Protein AF-A0A7D9D535-F1 (afdb_monomer)

Secondary structure (DSSP, 8-state):
-----EE---HHHHHHHHHHHH--B--TT-TTSEEEE--SSSEEEEEEEB-TTS--EEEEEEEEEGGGG-S-TTHHHHHHHHHHHHHHTT-----BPPPTTS-S-EEEEEEEEPPTT-----SSS-TT-EEEEEEEEEE------STTS---HHHHHHHHHHHHHHHHHHHHHHHHHHHTT----------

Foldseek 3Di:
DDFAKAFDDDQVNLVVCCCQWQVWAADPPDPPAWDFDDDDAWTKIWGWTAGVPGDIAIKIKTKGFPCVQPDDPCSVVLVQLLQVLCVVVVQDDKHFHATPVRDSKDWDWGFIDGDPPDPPDDDDDPNGDTTTMIITMIGDDDDDPCVVPDPDPVVVVVVVVSVVSSVVSVVVSVVVCCVVPVDDPPPPPDD

InterPro domains:
  IPR050249 Pseudomonas-type Homoserine Kinase [PTHR21064] (5-171)

Radius of gyration: 18.93 Å; Cα contacts (8 Å, |Δi|>4): 265; chains: 1; bounding box: 42×39×45 Å

Sequence (191 aa):
MMRVIRPFVNNRMAVNLAKEIFNININESSSTIVRELNSPEARCFYLRGSLPYDREREFTLKVCKFADFGEERGIIDELNDVMISVNNRGIPCSIPQQTSNGKLYEMRKLSATRDRHTQKAKNEVSENSLLDCVVRLLSYIPGENMRGVPCDFNMFYQVGYFAAEIDKVLKVCIRVIVASGNICNVEIYKY

Nearest PDB structures (foldseek):
  4wh1-assembly1_A  TM=7.331E-01  e=4.102E-03  Bifidobacterium longum subsp. longum JCM 1217
  5o91-assembly1_A  TM=4.628E-01  e=5.795E-01  Homo sapiens
  7aw2-assembly1_A  TM=3.571E-01  e=9.672E-01  Homo sapiens
  6rv9-assembly1_A  TM=4.273E-01  e=3.195E+00  Cerrena 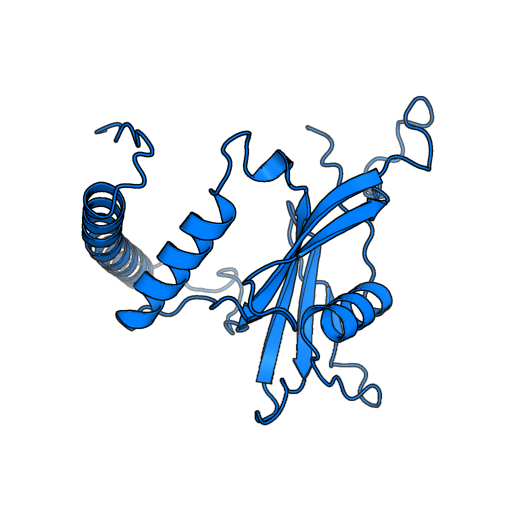unicolor
  6c5v-assembly1_A  TM=3.239E-01  e=3.382E+00  human gammaherpesvirus 4

pLDDT: mean 80.23, std 19.0, range [27.2, 97.5]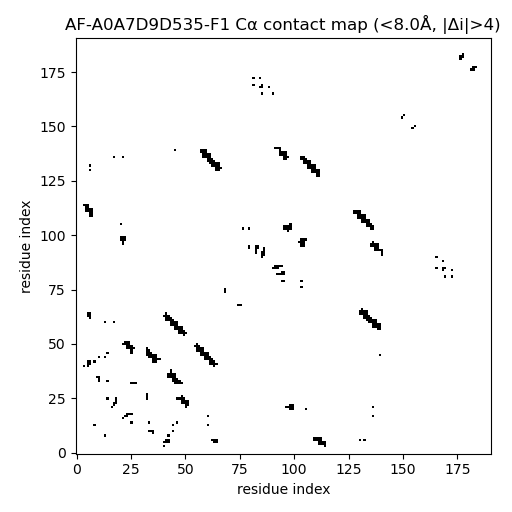

Solvent-accessible surface area (backbone atoms only — not comparable to full-atom values): 11498 Å² total; per-residue (Å²): 132,87,82,75,79,36,67,57,69,53,67,71,52,49,52,50,51,41,32,75,45,39,50,38,47,60,71,83,91,49,89,83,34,59,45,76,46,97,51,94,80,36,51,32,27,43,38,41,32,20,45,82,99,50,71,76,47,53,28,31,41,38,38,33,53,45,75,80,70,53,89,63,84,60,53,69,57,53,52,48,53,49,37,50,55,42,38,76,70,73,46,92,62,54,40,72,40,54,30,76,85,69,39,57,57,46,81,43,78,34,46,59,34,79,66,79,91,61,90,80,65,87,80,90,71,70,97,75,50,67,38,59,23,39,40,33,42,25,42,53,74,90,81,77,71,69,82,86,57,74,91,44,73,65,51,54,50,52,53,52,52,52,52,52,52,52,51,60,49,48,59,51,52,55,54,49,44,54,70,71,68,59,78,68,87,74,78,77,80,80,126

Organism: Paramuricea clavata (NCBI:txid317549)

Mean predicted aligned error: 9.7 Å

Structure (mmCIF, N/CA/C/O backbone):
data_AF-A0A7D9D535-F1
#
_entry.id   AF-A0A7D9D535-F1
#
loop_
_atom_site.group_PDB
_atom_site.id
_atom_site.type_symbol
_atom_site.label_atom_id
_atom_site.label_alt_id
_atom_site.label_comp_id
_atom_site.label_asym_id
_atom_site.label_entity_id
_atom_site.label_seq_id
_atom_site.pdbx_PDB_ins_code
_atom_site.Cartn_x
_atom_site.Cartn_y
_atom_site.Cartn_z
_atom_site.occupancy
_atom_site.B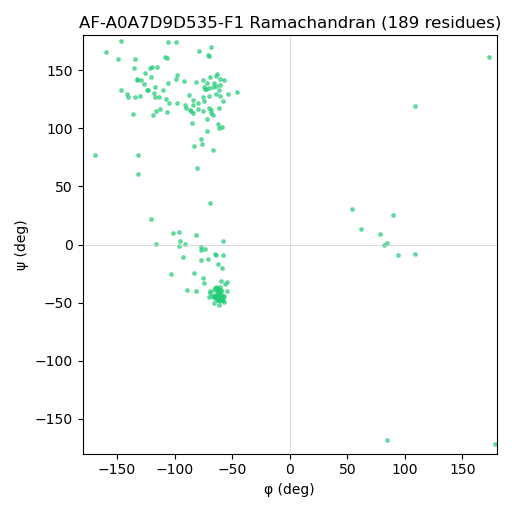_iso_or_equiv
_atom_site.auth_seq_id
_atom_site.auth_comp_id
_atom_site.auth_asym_id
_atom_site.auth_atom_id
_atom_site.pdbx_PDB_model_num
ATOM 1 N N . MET A 1 1 ? 25.636 14.415 4.470 1.00 44.44 1 MET A N 1
ATOM 2 C CA . MET A 1 1 ? 24.569 13.393 4.546 1.00 44.44 1 MET A CA 1
ATOM 3 C C . MET A 1 1 ? 23.412 13.987 5.341 1.00 44.44 1 MET A C 1
ATOM 5 O O . MET A 1 1 ? 23.604 14.286 6.515 1.00 44.44 1 MET A O 1
ATOM 9 N N . MET A 1 2 ? 22.273 14.269 4.696 1.00 45.53 2 MET A N 1
ATOM 10 C CA . MET A 1 2 ? 21.088 14.811 5.378 1.00 45.53 2 MET A CA 1
ATOM 11 C C . MET A 1 2 ? 20.556 13.796 6.392 1.00 45.53 2 MET A C 1
ATOM 13 O O . MET A 1 2 ? 20.486 12.601 6.110 1.00 45.53 2 MET A O 1
ATOM 17 N N . ARG A 1 3 ? 20.199 14.273 7.587 1.00 55.03 3 ARG A N 1
ATOM 18 C CA . ARG A 1 3 ? 19.534 13.455 8.604 1.00 55.03 3 ARG A CA 1
ATOM 19 C C . ARG A 1 3 ? 18.081 13.254 8.204 1.00 55.03 3 ARG A C 1
ATOM 21 O O . ARG A 1 3 ? 17.319 14.215 8.191 1.00 55.03 3 ARG A O 1
ATOM 28 N N . VAL A 1 4 ? 17.700 12.015 7.918 1.00 64.38 4 VAL A N 1
ATOM 29 C CA . VAL A 1 4 ? 16.303 11.661 7.659 1.00 64.38 4 VAL A CA 1
ATOM 30 C C . VAL A 1 4 ? 15.617 11.417 9.002 1.00 64.38 4 VAL A C 1
ATOM 32 O O . VAL A 1 4 ? 15.970 10.495 9.737 1.00 64.38 4 VAL A O 1
ATOM 35 N N . ILE A 1 5 ? 14.667 12.282 9.355 1.00 77.19 5 ILE A N 1
ATOM 36 C CA . ILE A 1 5 ? 13.795 12.087 10.517 1.00 77.19 5 ILE A CA 1
ATOM 37 C C . ILE A 1 5 ? 12.643 11.183 10.079 1.00 77.19 5 ILE A C 1
ATOM 39 O O . ILE A 1 5 ? 11.945 11.503 9.120 1.00 77.19 5 ILE A O 1
ATOM 43 N N . ARG A 1 6 ? 12.440 10.067 10.786 1.00 81.12 6 ARG A N 1
ATOM 44 C CA . ARG A 1 6 ? 11.433 9.053 10.435 1.00 81.12 6 ARG A CA 1
ATOM 45 C C . ARG A 1 6 ? 10.403 8.882 11.547 1.00 81.12 6 ARG A C 1
ATOM 47 O O . ARG A 1 6 ? 10.761 9.053 12.712 1.00 81.12 6 ARG A O 1
ATOM 54 N N . PRO A 1 7 ? 9.166 8.465 11.238 1.00 87.62 7 PRO A N 1
ATOM 55 C CA . PRO A 1 7 ? 8.204 8.073 12.263 1.00 87.62 7 PRO A CA 1
ATOM 56 C C . PRO A 1 7 ? 8.748 6.939 13.149 1.00 87.62 7 PRO A C 1
ATOM 58 O O . PRO A 1 7 ? 9.432 6.029 12.668 1.00 87.62 7 PRO A O 1
ATOM 61 N N . PHE A 1 8 ? 8.456 6.995 14.448 1.00 89.69 8 PHE A N 1
ATOM 62 C CA . PHE A 1 8 ? 8.684 5.907 15.397 1.00 89.69 8 PHE A CA 1
ATOM 63 C C . PHE A 1 8 ? 7.521 4.939 15.365 1.00 89.69 8 PHE A C 1
ATOM 65 O O . PHE A 1 8 ? 6.443 5.208 15.888 1.00 89.69 8 PHE A O 1
ATOM 72 N N . VAL A 1 9 ? 7.765 3.800 14.726 1.00 91.25 9 VAL A N 1
ATOM 73 C CA . VAL A 1 9 ? 6.838 2.680 14.649 1.00 91.25 9 VAL A CA 1
ATOM 74 C C . VAL A 1 9 ? 7.675 1.419 14.791 1.00 91.25 9 VAL A C 1
ATOM 76 O O . VAL A 1 9 ? 8.658 1.248 14.077 1.00 91.25 9 VAL A O 1
ATOM 79 N N . ASN A 1 10 ? 7.310 0.557 15.732 1.00 91.50 10 ASN A N 1
ATOM 80 C CA . ASN A 1 10 ? 7.845 -0.800 15.845 1.00 91.50 10 ASN A CA 1
ATOM 81 C C . ASN A 1 10 ? 6.788 -1.813 15.372 1.00 91.50 10 ASN A C 1
ATOM 83 O O . ASN A 1 10 ? 5.641 -1.440 15.129 1.00 91.50 10 ASN A O 1
ATOM 87 N N . ASN A 1 11 ? 7.139 -3.099 15.291 1.00 92.12 11 ASN A N 1
ATOM 88 C CA . ASN A 1 11 ? 6.219 -4.142 14.816 1.00 92.12 11 ASN A CA 1
ATOM 89 C C . ASN A 1 11 ? 4.881 -4.173 15.578 1.00 92.12 11 ASN A C 1
ATOM 91 O O . ASN A 1 11 ? 3.832 -4.314 14.959 1.00 92.12 11 ASN A O 1
ATOM 95 N N . ARG A 1 12 ? 4.891 -3.992 16.906 1.00 91.38 12 ARG A N 1
ATOM 96 C CA . ARG A 1 12 ? 3.661 -3.978 17.717 1.00 91.38 12 ARG A CA 1
ATOM 97 C C . ARG A 1 12 ? 2.780 -2.776 17.375 1.00 91.38 12 ARG A C 1
ATOM 99 O O . ARG A 1 12 ? 1.575 -2.922 17.209 1.00 91.38 12 ARG A O 1
ATOM 106 N N . MET A 1 13 ? 3.378 -1.593 17.242 1.00 93.69 13 MET A N 1
ATOM 107 C CA . MET A 1 13 ? 2.658 -0.390 16.819 1.00 93.69 13 MET A CA 1
ATOM 108 C C . MET A 1 13 ? 2.105 -0.542 15.400 1.00 93.69 13 MET A C 1
ATOM 110 O O . MET A 1 13 ? 0.984 -0.120 15.151 1.00 93.69 13 MET A O 1
ATOM 114 N N . ALA A 1 14 ? 2.852 -1.173 14.490 1.00 94.88 14 ALA A N 1
ATOM 115 C CA . ALA A 1 14 ? 2.388 -1.455 13.135 1.00 94.88 14 ALA A CA 1
ATOM 116 C C . ALA A 1 14 ? 1.149 -2.365 13.134 1.00 94.88 14 ALA A C 1
ATOM 118 O O . ALA A 1 14 ? 0.173 -2.049 12.459 1.00 94.88 14 ALA A O 1
ATOM 119 N N . VAL A 1 15 ? 1.147 -3.439 13.935 1.00 94.25 15 VAL A N 1
ATOM 120 C CA . VAL A 1 15 ? -0.035 -4.302 14.124 1.00 94.25 15 VAL A CA 1
ATOM 121 C C . VAL A 1 15 ? -1.227 -3.491 14.620 1.00 94.25 15 VAL A C 1
ATOM 123 O O . VAL A 1 15 ? -2.304 -3.583 14.038 1.00 94.25 15 VAL A O 1
ATOM 126 N N . ASN A 1 16 ? -1.035 -2.678 15.662 1.00 94.94 16 ASN A N 1
ATOM 127 C CA . ASN A 1 16 ? -2.113 -1.875 16.237 1.00 94.94 16 ASN A CA 1
ATOM 128 C C . ASN A 1 16 ? -2.671 -0.868 15.228 1.00 94.94 16 ASN A C 1
ATOM 130 O O . ASN A 1 16 ? -3.879 -0.813 15.041 1.00 94.94 16 ASN A O 1
ATOM 134 N N . LEU A 1 17 ? -1.804 -0.133 14.523 1.00 96.50 17 LEU A N 1
ATOM 135 C CA . LEU A 1 17 ? -2.218 0.795 13.468 1.00 96.50 17 LEU A CA 1
ATOM 136 C C . LEU A 1 17 ? -3.013 0.072 12.382 1.00 96.50 17 LEU A C 1
ATOM 138 O O . LEU A 1 17 ? -4.057 0.558 11.961 1.00 96.50 17 LEU A O 1
ATOM 142 N N . ALA A 1 18 ? -2.547 -1.095 11.939 1.00 95.94 18 ALA A N 1
ATOM 143 C CA . ALA A 1 18 ? -3.232 -1.847 10.903 1.00 95.94 18 ALA A CA 1
ATOM 144 C C . ALA A 1 18 ? -4.622 -2.319 11.375 1.00 95.94 18 ALA A C 1
ATOM 146 O O . ALA A 1 18 ? -5.601 -2.166 10.643 1.00 95.94 18 ALA A O 1
ATOM 147 N N . LYS A 1 19 ? -4.718 -2.842 12.606 1.00 95.12 19 LYS A N 1
ATOM 148 C CA . LYS A 1 19 ? -5.977 -3.275 13.233 1.00 95.12 19 LYS A CA 1
ATOM 149 C C . LYS A 1 19 ? -6.958 -2.114 13.396 1.00 95.12 19 LYS A C 1
ATOM 151 O O . LYS A 1 19 ? -8.091 -2.221 12.949 1.00 95.12 19 LYS A O 1
ATOM 156 N N . GLU A 1 20 ? -6.516 -1.011 13.995 1.00 96.38 20 GLU A N 1
ATOM 157 C CA . GLU A 1 20 ? -7.357 0.158 14.286 1.00 96.38 20 GLU A CA 1
ATOM 158 C C . GLU A 1 20 ? -7.869 0.845 13.016 1.00 96.38 20 GLU A C 1
ATOM 160 O O . GLU A 1 20 ? -9.029 1.245 12.947 1.00 96.38 20 GLU A O 1
ATOM 165 N N . ILE A 1 21 ? -6.999 1.010 12.019 1.00 97.50 21 ILE A N 1
ATOM 166 C CA . ILE A 1 21 ? -7.288 1.846 10.850 1.00 97.50 21 ILE A CA 1
ATOM 167 C C . ILE A 1 21 ? -7.977 1.037 9.749 1.00 97.50 21 ILE A C 1
ATOM 169 O O . ILE A 1 21 ? -8.884 1.543 9.091 1.00 97.50 21 ILE A O 1
ATOM 173 N N . PHE A 1 22 ? -7.568 -0.216 9.537 1.00 96.56 22 PHE A N 1
ATOM 174 C CA . PHE A 1 22 ? -7.999 -1.029 8.392 1.00 96.56 22 PHE A CA 1
ATOM 175 C C . PHE A 1 22 ? -8.806 -2.270 8.793 1.00 96.56 22 PHE A C 1
ATOM 177 O O . PHE A 1 22 ? -9.208 -3.034 7.920 1.00 96.56 22 PHE A O 1
ATOM 184 N N . ASN A 1 23 ? -9.048 -2.499 10.091 1.00 95.44 23 ASN A N 1
ATOM 185 C CA . ASN A 1 23 ? -9.731 -3.693 10.602 1.00 95.44 23 ASN A CA 1
ATOM 186 C C . ASN A 1 23 ? -9.096 -5.014 10.131 1.00 95.44 23 ASN A C 1
ATOM 188 O O . ASN A 1 23 ? -9.789 -6.021 9.972 1.00 95.44 23 ASN A O 1
ATOM 192 N N . ILE A 1 24 ? -7.779 -5.032 9.894 1.00 93.25 24 ILE A N 1
ATOM 193 C CA . ILE A 1 24 ? -7.093 -6.271 9.531 1.00 93.25 24 ILE A CA 1
ATOM 194 C C . ILE A 1 24 ? -7.046 -7.205 10.742 1.00 93.25 24 ILE A C 1
ATOM 196 O O . ILE A 1 24 ? -6.586 -6.841 11.824 1.00 93.25 24 ILE A O 1
ATOM 200 N N . ASN A 1 25 ? -7.496 -8.438 10.558 1.00 92.12 25 ASN A N 1
ATOM 201 C CA . ASN A 1 25 ? -7.318 -9.487 11.540 1.00 92.12 25 ASN A CA 1
ATOM 202 C C . ASN A 1 25 ? -5.949 -10.142 11.329 1.00 92.12 25 ASN A C 1
ATOM 204 O O . ASN A 1 25 ? -5.688 -10.754 10.294 1.00 92.12 25 ASN A O 1
ATOM 208 N N . ILE A 1 26 ? -5.072 -9.979 12.314 1.00 89.00 26 ILE A N 1
ATOM 209 C CA . ILE A 1 26 ? -3.716 -10.526 12.328 1.00 89.00 26 ILE A CA 1
ATOM 210 C C . ILE A 1 26 ? -3.679 -11.576 13.432 1.00 89.00 26 ILE A C 1
ATOM 212 O O . ILE A 1 26 ? -3.865 -11.239 14.605 1.00 89.00 26 ILE A O 1
ATOM 216 N N . ASN A 1 27 ? -3.444 -12.833 13.056 1.00 77.75 27 ASN A N 1
ATOM 217 C CA . ASN A 1 27 ? -3.331 -13.938 14.001 1.00 77.75 27 ASN A CA 1
ATOM 218 C C . ASN A 1 27 ? -2.005 -13.821 14.768 1.00 77.75 27 ASN A C 1
ATOM 220 O O . ASN A 1 27 ? -0.942 -14.045 14.213 1.00 77.75 27 ASN A O 1
ATOM 224 N N . GLU A 1 28 ? -2.030 -13.458 16.046 1.00 69.00 28 GLU A N 1
ATOM 225 C CA . GLU A 1 28 ? -0.799 -13.178 16.805 1.00 69.00 28 GLU A CA 1
ATOM 226 C C . GLU A 1 28 ? 0.005 -14.438 17.182 1.00 69.00 28 GLU A C 1
ATOM 228 O O . GLU A 1 28 ? 1.100 -14.331 17.729 1.00 69.00 28 GLU A O 1
ATOM 233 N N . SER A 1 29 ? -0.499 -15.638 16.875 1.00 67.69 29 SER A N 1
ATOM 234 C CA . SER A 1 29 ? 0.121 -16.909 17.2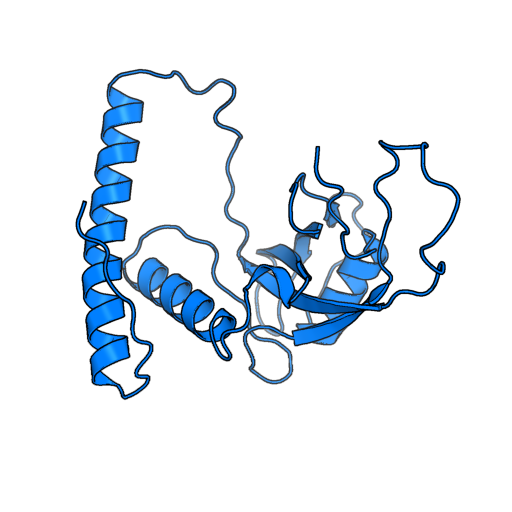68 1.00 67.69 29 SER A CA 1
ATOM 235 C C . SER A 1 29 ? 1.337 -17.334 16.429 1.00 67.69 29 SER A C 1
ATOM 237 O O . SER A 1 29 ? 1.959 -18.339 16.764 1.00 67.69 29 SER A O 1
ATOM 239 N N . SER A 1 30 ? 1.710 -16.608 15.366 1.00 57.78 30 SER A N 1
ATOM 240 C CA . SER A 1 30 ? 2.907 -16.917 14.565 1.00 57.78 30 SER A CA 1
ATOM 241 C C . SER A 1 30 ? 3.887 -15.743 14.490 1.00 57.78 30 SER A C 1
ATOM 243 O O . SER A 1 30 ? 3.529 -14.601 14.203 1.00 57.78 30 SER A O 1
ATOM 245 N N . SER A 1 31 ? 5.164 -16.050 14.716 1.00 54.88 31 SER A N 1
ATOM 246 C CA . SER A 1 31 ? 6.280 -15.099 14.760 1.00 54.88 31 SER A CA 1
ATOM 247 C C . SER A 1 31 ? 6.668 -14.510 13.397 1.00 54.88 31 SER A C 1
ATOM 249 O O . SER A 1 31 ? 7.415 -13.535 13.349 1.00 54.88 31 SER A O 1
ATOM 251 N N . THR A 1 32 ? 6.167 -15.061 12.287 1.00 62.06 32 THR A N 1
ATOM 252 C CA . THR A 1 32 ? 6.495 -14.639 10.908 1.00 62.06 32 THR A CA 1
ATOM 253 C C . THR A 1 32 ? 5.508 -13.647 10.300 1.00 62.06 32 THR A C 1
ATOM 255 O O . THR A 1 32 ? 5.652 -13.263 9.142 1.00 62.06 32 THR A O 1
ATOM 258 N N . ILE A 1 33 ? 4.511 -13.207 11.064 1.00 80.25 33 ILE A N 1
ATOM 259 C CA . ILE A 1 33 ? 3.384 -12.450 10.516 1.00 80.25 33 ILE A CA 1
ATOM 260 C C . ILE A 1 33 ? 3.683 -10.957 10.357 1.00 80.25 33 ILE A C 1
ATOM 262 O O . ILE A 1 33 ? 3.081 -10.312 9.499 1.00 80.25 33 ILE A O 1
ATOM 266 N N . VAL A 1 34 ? 4.631 -10.409 11.128 1.00 87.75 34 VAL A N 1
ATOM 267 C CA . VAL A 1 34 ? 5.019 -8.995 11.040 1.00 87.75 34 VAL A CA 1
ATOM 268 C C . VAL A 1 34 ? 6.526 -8.819 11.029 1.00 87.75 34 VAL A C 1
ATOM 270 O O . VAL A 1 34 ? 7.227 -9.270 11.934 1.00 87.75 34 VAL A O 1
ATOM 273 N N . ARG A 1 35 ? 7.026 -8.091 10.028 1.00 91.50 35 ARG A N 1
ATOM 274 C CA . ARG A 1 35 ? 8.449 -7.759 9.901 1.00 91.50 35 ARG A CA 1
ATOM 275 C C . ARG A 1 35 ? 8.632 -6.385 9.270 1.00 91.50 35 ARG A C 1
ATOM 277 O O . ARG A 1 35 ? 8.050 -6.111 8.223 1.00 91.50 35 ARG A O 1
ATOM 284 N N . GLU A 1 36 ? 9.486 -5.551 9.861 1.00 92.00 36 GLU A N 1
ATOM 285 C CA . GLU A 1 36 ? 9.920 -4.301 9.227 1.00 92.00 36 GLU A CA 1
ATOM 286 C C . GLU A 1 36 ? 10.716 -4.602 7.945 1.00 92.00 36 GLU A C 1
ATOM 288 O O . GLU A 1 36 ? 11.640 -5.418 7.929 1.00 92.00 36 GLU A O 1
ATOM 293 N N . LEU A 1 37 ? 10.335 -3.942 6.858 1.00 90.25 37 LEU A N 1
ATOM 294 C CA . LEU A 1 37 ? 11.017 -3.977 5.575 1.00 90.25 37 LEU A CA 1
ATOM 295 C C . LEU A 1 37 ? 12.022 -2.829 5.510 1.00 90.25 37 LEU A C 1
ATOM 297 O O . LEU A 1 37 ? 11.738 -1.707 5.936 1.00 90.25 37 LEU A O 1
ATOM 301 N N . ASN A 1 38 ? 13.192 -3.098 4.932 1.00 84.25 38 ASN A N 1
ATOM 302 C CA . ASN A 1 38 ? 14.215 -2.076 4.779 1.00 84.25 38 ASN A CA 1
ATOM 303 C C . ASN A 1 38 ? 13.756 -1.022 3.762 1.00 84.25 38 ASN A C 1
ATOM 305 O O . ASN A 1 38 ? 13.618 -1.305 2.575 1.00 84.25 38 ASN A O 1
ATOM 309 N N . SER A 1 39 ? 13.517 0.190 4.245 1.00 82.06 39 SER A N 1
ATOM 310 C CA . SER A 1 39 ? 13.126 1.345 3.445 1.00 82.06 39 SER A CA 1
ATOM 311 C C . SER A 1 39 ? 13.833 2.574 4.019 1.00 82.06 39 SER A C 1
ATOM 313 O O . SER A 1 39 ? 13.795 2.758 5.240 1.00 82.06 39 SER A O 1
ATOM 315 N N . PRO A 1 40 ? 14.514 3.391 3.197 1.00 73.56 40 PRO A N 1
ATOM 316 C CA . PRO A 1 40 ? 15.256 4.553 3.683 1.00 73.56 40 PRO A CA 1
ATOM 317 C C . PRO A 1 40 ? 14.340 5.716 4.091 1.00 73.56 40 PRO A C 1
ATOM 319 O O . PRO A 1 40 ? 14.639 6.424 5.049 1.00 73.56 40 PRO A O 1
ATOM 322 N N . GLU A 1 41 ? 13.210 5.887 3.406 1.00 74.81 41 GLU A N 1
ATOM 323 C CA . GLU A 1 41 ? 12.373 7.095 3.498 1.00 74.81 41 GLU A CA 1
ATOM 324 C C . GLU A 1 41 ? 11.112 6.895 4.351 1.00 74.81 41 GLU A C 1
ATOM 326 O O . GLU A 1 41 ? 10.593 7.836 4.938 1.00 74.81 41 GLU A O 1
ATOM 331 N N . ALA A 1 42 ? 10.625 5.659 4.481 1.00 84.75 42 ALA A N 1
ATOM 332 C CA . ALA A 1 42 ? 9.362 5.356 5.159 1.00 84.75 42 ALA A CA 1
ATOM 333 C C . ALA A 1 42 ? 9.503 4.151 6.083 1.00 84.75 42 ALA A C 1
ATOM 335 O O . ALA A 1 42 ? 10.315 3.268 5.819 1.00 84.75 42 ALA A O 1
ATOM 336 N N . ARG A 1 43 ? 8.721 4.063 7.163 1.00 91.31 43 ARG A N 1
ATOM 337 C CA . ARG A 1 43 ? 8.622 2.811 7.934 1.00 91.31 43 ARG A CA 1
ATOM 338 C C . ARG A 1 43 ? 7.669 1.878 7.195 1.00 91.31 43 ARG A C 1
ATOM 340 O O . ARG A 1 43 ? 6.499 2.208 7.027 1.00 91.31 43 ARG A O 1
ATOM 347 N N . CYS A 1 44 ? 8.181 0.746 6.727 1.00 93.88 44 CYS A N 1
ATOM 348 C CA . CYS A 1 44 ? 7.410 -0.237 5.976 1.00 93.88 44 CYS A CA 1
ATOM 349 C C . CYS A 1 44 ? 7.373 -1.544 6.762 1.00 93.88 44 CYS A C 1
ATOM 351 O O . CYS A 1 44 ? 8.411 -1.988 7.241 1.00 93.88 44 CYS A O 1
ATOM 353 N N . PHE A 1 45 ? 6.214 -2.182 6.862 1.00 94.88 45 PHE A N 1
ATOM 354 C CA . PHE A 1 45 ? 6.052 -3.459 7.550 1.00 94.88 45 PHE A CA 1
ATOM 355 C C . PHE A 1 45 ? 5.309 -4.427 6.647 1.00 94.88 45 PHE A C 1
ATOM 357 O O . PHE A 1 45 ? 4.229 -4.108 6.158 1.00 94.88 45 PHE A O 1
ATOM 364 N N . TYR A 1 46 ? 5.880 -5.609 6.452 1.00 95.00 46 TYR A N 1
ATOM 365 C CA . TYR A 1 46 ? 5.134 -6.749 5.946 1.00 95.00 46 TYR A CA 1
ATOM 366 C C . TYR A 1 46 ? 4.161 -7.210 7.028 1.00 95.00 46 TYR A C 1
ATOM 368 O O . TYR A 1 46 ? 4.560 -7.318 8.191 1.00 95.00 46 TYR A O 1
ATOM 376 N N . LEU A 1 47 ? 2.920 -7.476 6.630 1.00 94.50 47 LEU A N 1
ATOM 377 C CA . LEU A 1 47 ? 1.855 -8.012 7.466 1.00 94.50 47 LEU A CA 1
ATOM 378 C C . LEU A 1 47 ? 1.178 -9.172 6.737 1.00 94.50 47 LEU A C 1
ATOM 380 O O . LEU A 1 47 ? 0.909 -9.074 5.541 1.00 94.50 47 LEU A O 1
ATOM 384 N N . ARG A 1 48 ? 0.812 -10.224 7.463 1.00 93.94 48 ARG A N 1
ATOM 385 C CA . ARG A 1 48 ? -0.086 -11.274 6.970 1.00 93.94 48 ARG A CA 1
ATOM 386 C C . ARG A 1 48 ? -1.359 -11.315 7.813 1.00 93.94 48 ARG A C 1
ATOM 388 O O . ARG A 1 48 ? -1.303 -11.290 9.039 1.00 93.94 48 ARG A O 1
ATOM 395 N N . GLY A 1 49 ? -2.515 -11.323 7.166 1.00 92.94 49 GLY A N 1
ATOM 396 C CA . GLY A 1 49 ? -3.796 -11.281 7.867 1.00 92.94 49 GLY A CA 1
ATOM 397 C C . GLY A 1 49 ? -4.975 -11.251 6.911 1.00 92.94 49 GLY A C 1
ATOM 398 O O . GLY A 1 49 ? -4.805 -11.410 5.707 1.00 92.94 49 GLY A O 1
ATOM 399 N N . SER A 1 50 ? -6.177 -11.042 7.431 1.00 93.25 50 SER A N 1
ATOM 400 C CA . SER A 1 50 ? -7.400 -10.962 6.627 1.00 93.25 50 SER A CA 1
ATOM 401 C C . SER A 1 50 ? -8.124 -9.646 6.875 1.00 93.25 50 SER A C 1
ATOM 403 O O . SER A 1 50 ? -8.340 -9.264 8.025 1.00 93.25 50 SER A O 1
ATOM 405 N N . LEU A 1 51 ? -8.541 -8.971 5.808 1.00 92.31 51 LEU A N 1
ATOM 406 C CA . LEU A 1 51 ? -9.529 -7.896 5.907 1.00 92.31 51 LEU A CA 1
ATOM 407 C C . LEU A 1 51 ? -10.920 -8.488 6.223 1.00 92.31 51 LEU A C 1
ATOM 409 O O . LEU A 1 51 ? -11.118 -9.697 6.056 1.00 92.31 51 LEU A O 1
ATOM 413 N N . PRO A 1 52 ? -11.892 -7.682 6.693 1.00 88.56 52 PRO A N 1
ATOM 414 C CA . PRO A 1 52 ? -13.238 -8.171 6.978 1.00 88.56 52 PRO A CA 1
ATOM 415 C C . PRO A 1 52 ? -13.853 -8.888 5.770 1.00 88.56 52 PRO A C 1
ATOM 417 O O . PRO A 1 52 ? -13.866 -8.345 4.669 1.00 88.56 52 PRO A O 1
ATOM 420 N N . TYR A 1 53 ? -14.376 -10.097 5.993 1.00 86.00 53 TYR A N 1
ATOM 421 C CA . TYR A 1 53 ? -14.996 -10.949 4.964 1.00 86.00 53 TYR A CA 1
ATOM 422 C C . TYR A 1 53 ? -14.069 -11.384 3.814 1.00 86.00 53 TYR A C 1
ATOM 424 O O . TYR A 1 53 ? -14.548 -11.911 2.811 1.00 86.00 53 TYR A O 1
ATOM 432 N N . ASP A 1 54 ? -12.754 -11.206 3.953 1.00 87.94 54 ASP A N 1
ATOM 433 C CA . ASP A 1 54 ? -11.761 -11.654 2.978 1.00 87.94 54 ASP A CA 1
ATOM 434 C C . ASP A 1 54 ? -10.952 -12.849 3.513 1.00 87.94 54 ASP A C 1
ATOM 436 O O . ASP A 1 54 ? -10.889 -13.121 4.714 1.00 87.94 54 ASP A O 1
ATOM 440 N N . ARG A 1 55 ? -10.309 -13.576 2.600 1.00 90.00 55 ARG A N 1
ATOM 441 C CA . ARG A 1 55 ? -9.304 -14.591 2.923 1.00 90.00 55 ARG A CA 1
ATOM 442 C C . ARG A 1 55 ? -8.027 -13.948 3.459 1.00 90.00 55 ARG A C 1
ATOM 444 O O . ARG A 1 55 ? -7.759 -12.768 3.240 1.00 90.00 55 ARG A O 1
ATOM 451 N N . GLU A 1 56 ? -7.207 -14.761 4.115 1.00 91.69 56 GLU A N 1
ATOM 452 C CA . GLU A 1 56 ? -5.869 -14.348 4.527 1.00 91.69 56 GLU A CA 1
ATOM 453 C C . GLU A 1 56 ? -5.004 -13.996 3.301 1.00 91.69 56 GLU A C 1
ATOM 455 O O . GLU A 1 56 ? -4.987 -14.725 2.304 1.00 91.69 56 GLU A O 1
ATOM 460 N N . ARG A 1 57 ? -4.309 -12.858 3.368 1.00 92.25 57 ARG A N 1
ATOM 461 C CA . ARG A 1 57 ? -3.425 -12.312 2.334 1.00 92.25 57 ARG A CA 1
ATOM 462 C C . ARG A 1 57 ? -2.255 -11.562 2.972 1.00 92.25 57 ARG A C 1
ATOM 464 O O . ARG A 1 57 ? -2.173 -11.390 4.190 1.00 92.25 57 ARG A O 1
ATOM 471 N N . GLU A 1 58 ? -1.345 -11.118 2.120 1.00 93.94 58 GLU A N 1
ATOM 472 C CA . GLU A 1 58 ? -0.145 -10.385 2.500 1.00 93.94 58 GLU A CA 1
ATOM 473 C C . GLU A 1 58 ? -0.285 -8.900 2.155 1.00 93.94 58 GLU A C 1
ATOM 475 O O . GLU A 1 58 ? -0.769 -8.522 1.083 1.00 93.94 58 GLU A O 1
ATOM 480 N N . PHE A 1 59 ? 0.180 -8.051 3.064 1.00 95.75 59 PHE A N 1
ATOM 481 C CA . PHE A 1 59 ? 0.078 -6.604 2.972 1.00 95.75 59 PHE A CA 1
ATOM 482 C C . PHE A 1 59 ? 1.398 -5.925 3.323 1.00 95.75 59 PHE A C 1
ATOM 484 O O . PHE A 1 59 ? 2.258 -6.474 4.011 1.00 95.75 59 PHE A O 1
ATOM 491 N N . THR A 1 60 ? 1.530 -4.681 2.875 1.00 96.06 60 THR A N 1
ATOM 492 C CA . THR A 1 60 ? 2.558 -3.749 3.330 1.00 96.06 60 THR A CA 1
ATOM 493 C C . THR A 1 60 ? 1.896 -2.570 4.022 1.00 96.06 60 THR A C 1
ATOM 495 O O . THR A 1 60 ? 1.198 -1.786 3.379 1.00 96.06 60 THR A O 1
ATOM 498 N N . LEU A 1 61 ? 2.137 -2.407 5.321 1.00 97.31 61 LEU A N 1
ATOM 499 C CA . LEU A 1 61 ? 1.816 -1.171 6.024 1.00 97.31 61 LEU A CA 1
ATOM 500 C C . LEU A 1 61 ? 2.960 -0.181 5.820 1.00 97.31 61 LEU A C 1
ATOM 502 O O . LEU A 1 61 ? 4.095 -0.450 6.212 1.00 97.31 61 LEU A O 1
ATOM 506 N N . LYS A 1 62 ? 2.664 0.968 5.222 1.00 95.62 62 LYS A N 1
ATOM 507 C CA . LYS A 1 62 ? 3.624 2.045 4.987 1.00 95.62 62 LYS A CA 1
ATOM 508 C C . LYS A 1 62 ? 3.237 3.265 5.815 1.00 95.62 62 LYS A C 1
ATOM 510 O O . LYS A 1 62 ? 2.110 3.748 5.728 1.00 95.62 62 LYS A O 1
ATOM 515 N N . VAL A 1 63 ? 4.188 3.763 6.599 1.00 95.31 63 VAL A N 1
ATOM 516 C CA . VAL A 1 63 ? 4.062 4.981 7.402 1.00 95.31 63 VAL A CA 1
ATOM 517 C C . VAL A 1 63 ? 5.109 5.986 6.932 1.00 95.31 63 VAL A C 1
ATOM 519 O O . VAL A 1 63 ? 6.315 5.781 7.110 1.00 95.31 63 VAL A O 1
ATOM 522 N N . CYS A 1 64 ? 4.633 7.066 6.321 1.00 91.25 64 CYS A N 1
ATOM 523 C CA . CYS A 1 64 ? 5.449 8.148 5.769 1.00 91.25 64 CYS A CA 1
ATOM 524 C C . CYS A 1 64 ? 5.180 9.448 6.521 1.00 91.25 64 CYS A C 1
ATOM 526 O O . CYS A 1 64 ? 4.067 9.652 6.997 1.00 91.25 64 CYS A O 1
ATOM 528 N N . LYS A 1 65 ? 6.146 10.364 6.567 1.00 90.81 65 LYS A N 1
ATOM 529 C CA . LYS A 1 65 ? 5.881 11.739 7.003 1.00 90.81 65 LYS A CA 1
ATOM 530 C C . LYS A 1 65 ? 5.142 12.468 5.875 1.00 90.81 65 LYS A C 1
ATOM 532 O O . LYS A 1 65 ? 5.518 12.359 4.714 1.00 90.81 65 LYS A O 1
ATOM 537 N N . PHE A 1 66 ? 4.097 13.218 6.211 1.00 88.62 66 PHE A N 1
ATOM 538 C CA . PHE A 1 66 ? 3.282 13.933 5.227 1.00 88.62 66 PHE A CA 1
ATOM 539 C C . PHE A 1 66 ? 4.104 14.935 4.407 1.00 88.62 66 PHE A C 1
ATOM 541 O O . PHE A 1 66 ? 3.964 14.994 3.194 1.00 88.62 66 PHE A O 1
ATOM 548 N N . ALA A 1 67 ? 5.041 15.638 5.045 1.00 85.56 67 ALA A N 1
ATOM 549 C CA . ALA A 1 67 ? 5.905 16.596 4.358 1.00 85.56 67 ALA A CA 1
ATOM 550 C C . ALA A 1 67 ? 6.852 15.968 3.308 1.00 85.56 67 ALA A C 1
ATOM 552 O O . ALA A 1 67 ? 7.479 16.712 2.565 1.00 85.56 67 ALA A O 1
ATOM 553 N N . ASP A 1 68 ? 6.969 14.633 3.220 1.00 84.81 68 ASP A N 1
ATOM 554 C CA . ASP A 1 68 ? 7.699 13.984 2.114 1.00 84.81 68 ASP A CA 1
ATOM 555 C C . ASP A 1 68 ? 6.889 13.953 0.806 1.00 84.81 68 ASP A C 1
ATOM 557 O O . ASP A 1 68 ? 7.451 13.695 -0.252 1.00 84.81 68 ASP A O 1
ATOM 561 N N . PHE A 1 69 ? 5.583 14.232 0.859 1.00 81.75 69 PHE A N 1
ATOM 562 C CA . PHE A 1 69 ? 4.721 14.332 -0.321 1.00 81.75 69 PHE A CA 1
ATOM 563 C C . PHE A 1 69 ? 4.641 15.763 -0.884 1.00 81.75 69 PHE A C 1
ATOM 565 O O . PHE A 1 69 ? 3.962 15.987 -1.876 1.00 81.75 69 PHE A O 1
ATOM 572 N N . GLY A 1 70 ? 5.337 16.732 -0.283 1.00 79.19 70 GLY A N 1
ATOM 573 C CA . GLY A 1 70 ? 5.274 18.137 -0.689 1.00 79.19 70 GLY A CA 1
ATOM 574 C C . GLY A 1 70 ? 4.100 18.904 -0.071 1.00 79.19 70 GLY A C 1
ATOM 575 O O . GLY A 1 70 ? 3.475 18.457 0.891 1.00 79.19 70 GLY A O 1
ATOM 576 N N . GLU A 1 71 ? 3.849 20.104 -0.594 1.00 72.12 71 GLU A N 1
ATOM 577 C CA . GLU A 1 71 ? 2.856 21.050 -0.055 1.00 72.12 71 GLU A CA 1
ATOM 578 C C . GLU A 1 71 ? 1.473 20.920 -0.714 1.00 72.12 71 GLU A C 1
ATOM 580 O O . GLU A 1 71 ? 0.490 21.489 -0.232 1.00 72.12 71 GLU A O 1
ATOM 585 N N . GLU A 1 72 ? 1.384 20.162 -1.809 1.00 74.44 72 GLU A N 1
ATOM 586 C CA . GLU A 1 72 ? 0.170 20.048 -2.606 1.00 74.44 72 GLU A CA 1
ATOM 587 C C . GLU A 1 72 ? -0.881 19.176 -1.912 1.00 74.44 72 GLU A C 1
ATOM 589 O O . GLU A 1 72 ? -0.663 18.016 -1.545 1.00 74.44 72 GLU A O 1
ATOM 594 N N . ARG A 1 73 ? -2.066 19.757 -1.714 1.00 67.50 73 ARG A N 1
ATOM 595 C CA . ARG A 1 73 ? -3.210 19.036 -1.156 1.00 67.50 73 ARG A CA 1
ATOM 596 C C . ARG A 1 73 ? -3.745 18.071 -2.207 1.00 67.50 73 ARG A C 1
ATOM 598 O O . ARG A 1 73 ? -3.966 18.471 -3.337 1.00 67.50 73 ARG A O 1
ATOM 605 N N . GLY A 1 74 ? -4.017 16.832 -1.806 1.00 83.81 74 GLY A N 1
ATOM 606 C CA . GLY A 1 74 ? -4.606 15.819 -2.690 1.00 83.81 74 GLY A CA 1
ATOM 607 C C . GLY A 1 74 ? -3.592 14.918 -3.393 1.00 83.81 74 GLY A C 1
ATOM 608 O O . GLY A 1 74 ? -3.987 13.875 -3.898 1.00 83.81 74 GLY A O 1
ATOM 609 N N . ILE A 1 75 ? -2.286 15.205 -3.319 1.00 86.50 75 ILE A N 1
ATOM 610 C CA . ILE A 1 75 ? -1.255 14.372 -3.965 1.00 86.50 75 ILE A CA 1
ATOM 611 C C . ILE A 1 75 ? -1.321 12.889 -3.550 1.00 86.50 75 ILE A C 1
ATOM 613 O O . ILE A 1 75 ? -1.028 11.992 -4.334 1.00 86.50 75 ILE A O 1
ATOM 617 N N . ILE A 1 76 ? -1.735 12.589 -2.314 1.00 89.12 76 ILE A N 1
ATOM 618 C CA . ILE A 1 76 ? -1.885 11.201 -1.851 1.00 89.12 76 ILE A CA 1
ATOM 619 C C . ILE A 1 76 ? -3.055 10.512 -2.561 1.00 89.12 76 ILE A C 1
ATOM 621 O O . ILE A 1 76 ? -2.934 9.335 -2.903 1.00 89.12 76 ILE A O 1
ATOM 625 N N . ASP A 1 77 ? -4.161 11.227 -2.773 1.00 90.06 77 ASP A N 1
ATOM 626 C CA . ASP A 1 77 ? -5.325 10.723 -3.503 1.00 90.06 77 ASP A CA 1
ATOM 627 C C . ASP A 1 77 ? -4.958 10.470 -4.967 1.00 90.06 77 ASP A C 1
ATOM 629 O O . ASP A 1 77 ? -5.177 9.371 -5.466 1.00 90.06 77 ASP A O 1
ATOM 633 N N . GLU A 1 78 ? -4.248 11.399 -5.605 1.00 88.19 78 GLU A N 1
ATOM 634 C CA . GLU A 1 78 ? -3.757 11.222 -6.977 1.00 88.19 78 GLU A CA 1
ATOM 635 C C . GLU A 1 78 ? -2.799 10.032 -7.109 1.00 88.19 78 GLU A C 1
ATOM 637 O O . GLU A 1 78 ? -2.910 9.225 -8.034 1.00 88.19 78 GLU A O 1
ATOM 642 N N . LEU A 1 79 ? -1.882 9.858 -6.150 1.00 89.00 79 LEU A N 1
ATOM 643 C CA . LEU A 1 79 ? -1.009 8.683 -6.104 1.00 89.00 79 LEU A CA 1
ATOM 644 C C . LEU A 1 79 ? -1.814 7.384 -5.963 1.00 89.00 79 LEU A C 1
ATOM 646 O O . LEU A 1 79 ? -1.431 6.367 -6.543 1.00 89.00 79 LEU A O 1
ATOM 650 N N . ASN A 1 80 ? -2.911 7.388 -5.200 1.00 91.88 80 ASN A N 1
ATOM 651 C CA . ASN A 1 80 ? -3.798 6.230 -5.103 1.00 91.88 80 ASN A CA 1
ATOM 652 C C . ASN A 1 80 ? -4.518 5.961 -6.433 1.00 91.88 80 ASN A C 1
ATOM 654 O O . ASN A 1 80 ? -4.544 4.811 -6.876 1.00 91.88 80 ASN A O 1
ATOM 658 N N . ASP A 1 81 ? -5.041 6.996 -7.088 1.00 90.19 81 ASP A N 1
ATOM 659 C CA . ASP A 1 81 ? -5.759 6.888 -8.362 1.00 90.19 81 ASP A CA 1
ATOM 660 C C . ASP A 1 81 ? -4.861 6.355 -9.478 1.00 90.19 81 ASP A C 1
ATOM 662 O O . ASP A 1 81 ? -5.269 5.490 -10.262 1.00 90.19 81 ASP A O 1
ATOM 666 N N . VAL A 1 82 ? -3.603 6.802 -9.515 1.00 89.88 82 VAL A N 1
ATOM 667 C CA . VAL A 1 82 ? -2.591 6.274 -10.433 1.00 89.88 82 VAL A CA 1
ATOM 668 C C . VAL A 1 82 ? -2.336 4.791 -10.162 1.00 89.88 82 VAL A C 1
ATOM 670 O O . VAL A 1 82 ? -2.368 3.995 -11.100 1.00 89.88 82 VAL A O 1
ATOM 673 N N . MET A 1 83 ? -2.133 4.389 -8.902 1.00 91.88 83 MET A N 1
ATOM 674 C CA . MET A 1 83 ? -1.912 2.978 -8.544 1.00 91.88 83 MET A CA 1
ATOM 675 C C . MET A 1 83 ? -3.097 2.094 -8.959 1.00 91.88 83 MET A C 1
ATOM 677 O O . MET A 1 83 ? -2.901 1.034 -9.551 1.00 91.88 83 MET A O 1
ATOM 681 N N . ILE A 1 84 ? -4.330 2.542 -8.710 1.00 91.31 84 ILE A N 1
ATOM 682 C CA . ILE A 1 84 ? -5.546 1.819 -9.108 1.00 91.31 84 ILE A CA 1
ATOM 683 C C . ILE A 1 84 ? -5.645 1.727 -10.637 1.00 91.31 84 ILE A C 1
ATOM 685 O O . ILE A 1 84 ? -5.915 0.654 -11.176 1.00 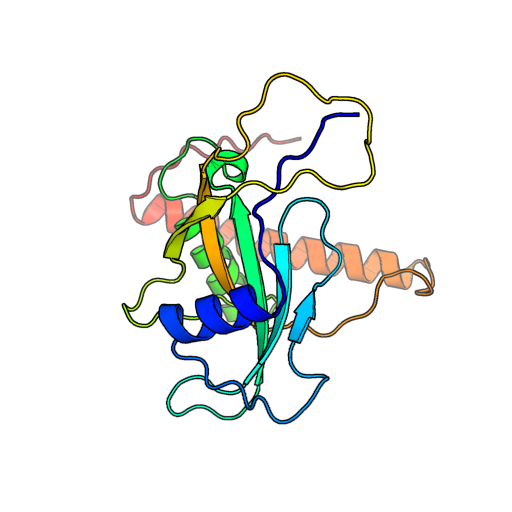91.31 84 ILE A O 1
ATOM 689 N N . SER A 1 85 ? -5.384 2.823 -11.350 1.00 89.19 85 SER A N 1
ATOM 690 C CA . SER A 1 85 ? -5.472 2.873 -12.814 1.00 89.19 85 SER A CA 1
ATOM 691 C C . SER A 1 85 ? -4.435 1.984 -13.503 1.00 89.19 85 SER A C 1
ATOM 693 O O . SER A 1 85 ? -4.753 1.318 -14.490 1.00 89.19 85 SER A O 1
ATOM 695 N N . VAL A 1 86 ? -3.209 1.943 -12.972 1.00 90.19 86 VAL A N 1
ATOM 696 C CA . VAL A 1 86 ? -2.138 1.046 -13.431 1.00 90.19 86 VAL A CA 1
ATOM 697 C C . VAL A 1 86 ? -2.533 -0.413 -13.210 1.00 90.19 86 VAL A C 1
ATOM 699 O O . VAL A 1 86 ? -2.495 -1.204 -14.156 1.00 90.19 86 VAL A O 1
ATOM 702 N N . ASN A 1 87 ? -3.023 -0.749 -12.015 1.00 91.75 87 ASN A N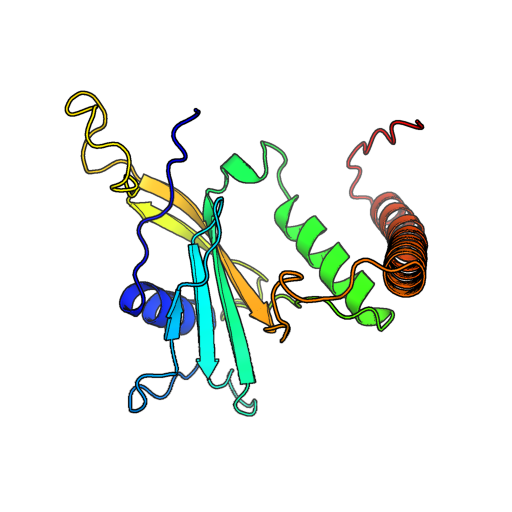 1
ATOM 703 C CA . ASN A 1 87 ? -3.485 -2.100 -11.708 1.00 91.75 87 ASN A CA 1
ATOM 704 C C . ASN A 1 87 ? -4.663 -2.546 -12.594 1.00 91.75 87 ASN A C 1
ATOM 706 O O . ASN A 1 87 ? -4.679 -3.673 -13.084 1.00 91.75 87 ASN A O 1
ATOM 710 N N . ASN A 1 88 ? -5.631 -1.662 -12.856 1.00 90.31 88 ASN A N 1
ATOM 711 C CA . ASN A 1 88 ? -6.797 -1.956 -13.701 1.00 90.31 88 ASN A CA 1
ATOM 712 C C . ASN A 1 88 ? -6.427 -2.284 -15.156 1.00 90.31 88 ASN A C 1
ATOM 714 O O . ASN A 1 88 ? -7.236 -2.855 -15.884 1.00 90.31 88 ASN A O 1
ATOM 718 N N . ARG A 1 89 ? -5.206 -1.947 -15.584 1.00 89.50 89 ARG A N 1
ATOM 719 C CA . ARG A 1 89 ? -4.659 -2.311 -16.897 1.00 89.50 89 ARG A CA 1
ATOM 720 C C . ARG A 1 89 ? -3.794 -3.569 -16.871 1.00 89.50 89 ARG A C 1
ATOM 722 O O . ARG A 1 89 ? -3.127 -3.867 -17.855 1.00 89.50 89 ARG A O 1
ATOM 729 N N . GLY A 1 90 ? -3.810 -4.308 -15.764 1.00 89.81 90 GLY A N 1
ATOM 730 C CA . GLY A 1 90 ? -3.092 -5.571 -15.610 1.00 89.81 90 GLY A CA 1
ATOM 731 C C . GLY A 1 90 ? -1.596 -5.415 -15.340 1.00 89.81 90 GLY A C 1
ATOM 732 O O . GLY A 1 90 ? -0.882 -6.414 -15.350 1.00 89.81 90 GLY A O 1
ATOM 733 N N . ILE A 1 91 ? -1.109 -4.195 -15.091 1.00 89.69 91 ILE A N 1
ATOM 734 C CA . ILE A 1 91 ? 0.282 -3.968 -14.697 1.00 89.69 91 ILE A CA 1
ATOM 735 C C . ILE A 1 91 ? 0.408 -4.281 -13.199 1.00 89.69 91 ILE A C 1
ATOM 737 O O . ILE A 1 91 ? -0.282 -3.643 -12.400 1.00 89.69 91 ILE A O 1
ATOM 741 N N . PRO A 1 92 ? 1.279 -5.224 -12.788 1.00 88.06 92 PRO A N 1
ATOM 742 C CA . PRO A 1 92 ? 1.452 -5.550 -11.379 1.00 88.06 92 PRO A CA 1
ATOM 743 C C . PRO A 1 92 ? 1.950 -4.343 -10.582 1.00 88.06 92 PRO A C 1
ATOM 745 O O . PRO A 1 92 ? 3.056 -3.847 -10.800 1.00 88.06 92 PRO A O 1
ATOM 748 N N . CYS A 1 93 ? 1.150 -3.885 -9.624 1.00 90.12 93 CYS A N 1
ATOM 749 C CA . CYS A 1 93 ? 1.561 -2.882 -8.653 1.00 90.12 93 CYS A CA 1
ATOM 750 C C . CYS A 1 93 ? 0.834 -3.086 -7.323 1.00 90.12 93 CYS A C 1
ATOM 752 O O . CYS A 1 93 ? -0.218 -3.723 -7.254 1.00 90.12 93 CYS A O 1
ATOM 754 N N . SER A 1 94 ? 1.391 -2.537 -6.244 1.00 92.50 94 SER A N 1
ATOM 755 C CA . SER A 1 94 ? 0.692 -2.510 -4.961 1.00 92.50 94 SER A CA 1
ATOM 756 C C . SER A 1 94 ? -0.618 -1.725 -5.081 1.00 92.50 94 SER A C 1
ATOM 758 O O . SER A 1 94 ? -0.669 -0.698 -5.755 1.00 92.50 94 SER A O 1
ATOM 760 N N . ILE A 1 95 ? -1.663 -2.183 -4.397 1.00 94.31 95 ILE A N 1
ATOM 761 C CA . ILE A 1 95 ? -3.009 -1.599 -4.428 1.00 94.31 95 ILE A CA 1
ATOM 762 C C . ILE A 1 95 ? -3.355 -1.096 -3.024 1.00 94.31 95 ILE A C 1
ATOM 764 O O . ILE A 1 95 ? -3.246 -1.882 -2.072 1.00 94.31 95 ILE A O 1
ATOM 768 N N . PRO A 1 96 ? -3.770 0.172 -2.857 1.00 96.31 96 PRO A N 1
ATOM 769 C CA . PRO A 1 96 ? -4.188 0.681 -1.558 1.00 96.31 96 PRO A CA 1
ATOM 770 C C . PRO A 1 96 ? -5.459 -0.016 -1.065 1.00 96.31 96 PRO A C 1
ATOM 772 O O . PRO A 1 96 ? -6.379 -0.280 -1.834 1.00 96.31 96 PRO A O 1
ATOM 775 N N . GLN A 1 97 ? -5.492 -0.326 0.228 1.00 95.94 97 GLN A N 1
ATOM 776 C CA . GLN A 1 97 ? -6.641 -0.914 0.905 1.00 95.94 97 GLN A CA 1
ATOM 777 C C . GLN A 1 97 ? -7.437 0.174 1.618 1.00 95.94 97 GLN A C 1
ATOM 779 O O . GLN A 1 97 ? -6.868 1.139 2.135 1.00 95.94 97 GLN A O 1
ATOM 784 N N . GLN A 1 98 ? -8.755 -0.003 1.660 1.00 96.06 98 GLN A N 1
ATOM 785 C CA . GLN A 1 98 ? -9.633 0.927 2.351 1.00 96.06 98 GLN A CA 1
ATOM 786 C C . GLN A 1 98 ? -9.485 0.808 3.867 1.00 96.06 98 GLN A C 1
ATOM 788 O O . GLN A 1 98 ? -9.385 -0.284 4.427 1.00 96.06 98 GLN A O 1
ATOM 793 N N . THR A 1 99 ? -9.487 1.956 4.526 1.00 96.19 99 THR A N 1
ATOM 794 C CA . THR A 1 99 ? -9.656 2.086 5.968 1.00 96.19 99 THR A CA 1
ATOM 795 C C . THR A 1 99 ? -11.084 1.700 6.369 1.00 96.19 99 THR A C 1
ATOM 797 O O . THR A 1 99 ? -11.998 1.615 5.544 1.00 96.19 99 THR A O 1
ATOM 800 N N . SER A 1 100 ? -11.316 1.567 7.672 1.00 93.12 100 SER A N 1
ATOM 801 C CA . SER A 1 100 ? -12.641 1.341 8.260 1.00 93.12 100 SER A CA 1
ATOM 802 C C . SER A 1 100 ? -13.664 2.443 7.937 1.00 93.12 100 SER A C 1
ATOM 804 O O . SER A 1 100 ? -14.865 2.195 8.002 1.00 93.12 100 SER A O 1
ATOM 806 N N . ASN A 1 101 ? -13.205 3.641 7.552 1.00 93.94 101 ASN A N 1
ATOM 807 C CA . ASN A 1 101 ? -14.043 4.770 7.137 1.00 93.94 101 ASN A CA 1
ATOM 808 C C . ASN A 1 101 ? -14.121 4.968 5.609 1.00 93.94 101 ASN A C 1
ATOM 810 O O . ASN A 1 101 ? -14.629 5.992 5.156 1.00 93.94 101 ASN A O 1
ATOM 814 N N . GLY A 1 102 ? -13.622 4.015 4.815 1.00 93.94 102 GLY A N 1
ATOM 815 C CA . GLY A 1 102 ? -13.723 4.019 3.352 1.00 93.94 102 GLY A CA 1
ATOM 816 C C . GLY A 1 102 ? -12.683 4.871 2.615 1.00 93.94 102 GLY A C 1
ATOM 817 O O . GLY A 1 102 ? -12.681 4.887 1.385 1.00 93.94 102 GLY A O 1
ATOM 818 N N . LYS A 1 103 ? -11.779 5.555 3.329 1.00 95.50 103 LYS A N 1
ATOM 819 C CA . LYS A 1 103 ? -10.636 6.271 2.731 1.00 95.50 103 LYS A CA 1
ATOM 820 C C . LYS A 1 103 ? -9.512 5.300 2.362 1.00 95.50 103 LYS A C 1
ATOM 822 O O . LYS A 1 103 ? -9.495 4.164 2.811 1.00 95.50 103 LYS A O 1
ATOM 827 N N . LEU A 1 104 ? -8.537 5.744 1.568 1.00 95.81 104 LEU A N 1
ATOM 828 C CA . LEU A 1 104 ? -7.386 4.917 1.150 1.00 95.81 104 LEU A CA 1
ATOM 829 C C . LEU A 1 104 ? -6.126 5.123 2.009 1.00 95.81 104 LEU A C 1
ATOM 831 O O . LEU A 1 104 ? -5.090 4.493 1.785 1.00 95.81 104 LEU A O 1
ATOM 835 N N . TYR A 1 105 ? -6.199 6.024 2.987 1.00 95.94 105 TYR A N 1
ATOM 836 C CA . TYR A 1 105 ? -5.147 6.294 3.958 1.00 95.94 105 TYR A CA 1
ATOM 837 C C . TYR A 1 105 ? -5.724 6.992 5.193 1.00 95.94 105 TYR A C 1
ATOM 839 O O . TYR A 1 105 ? -6.831 7.537 5.157 1.00 95.94 105 TYR A O 1
ATOM 847 N N . GLU A 1 106 ? -4.948 7.026 6.274 1.00 96.31 106 GLU A N 1
ATOM 848 C CA . GLU A 1 106 ? -5.275 7.798 7.472 1.00 96.31 106 GLU A CA 1
ATOM 849 C C . GLU A 1 106 ? -4.102 8.685 7.900 1.00 96.31 106 GLU A C 1
ATOM 851 O O . GLU A 1 106 ? -2.939 8.286 7.829 1.00 96.31 106 GLU A O 1
ATOM 856 N N . MET A 1 107 ? -4.416 9.898 8.358 1.00 94.94 107 MET A N 1
ATOM 857 C CA . MET A 1 107 ? -3.439 10.812 8.946 1.00 94.94 107 MET A CA 1
ATOM 858 C C . MET A 1 107 ? -3.297 10.533 10.443 1.00 94.94 107 MET A C 1
ATOM 860 O O . MET A 1 107 ? -4.289 10.522 11.171 1.00 94.94 107 MET A O 1
ATOM 864 N N . ARG A 1 108 ? -2.066 10.358 10.927 1.00 94.56 108 ARG A N 1
ATOM 865 C CA . ARG A 1 108 ? -1.755 10.158 12.350 1.00 94.56 108 ARG A CA 1
ATOM 866 C C . ARG A 1 108 ? -0.601 11.049 12.779 1.00 94.56 108 ARG A C 1
ATOM 868 O O . ARG A 1 108 ? 0.374 11.199 12.052 1.00 94.56 108 ARG A O 1
ATOM 875 N N . LYS A 1 109 ? -0.676 11.577 13.999 1.00 94.38 109 LYS A N 1
ATOM 876 C CA . LYS A 1 109 ? 0.464 12.229 14.650 1.00 94.38 109 LYS A CA 1
ATOM 877 C C . LYS A 1 109 ? 1.284 11.177 15.379 1.00 94.38 109 LYS A C 1
ATOM 879 O O . LYS A 1 109 ? 0.778 10.548 16.303 1.00 94.38 109 LYS A O 1
ATOM 884 N N . LEU A 1 110 ? 2.525 10.970 14.951 1.00 92.69 110 LEU A N 1
ATOM 885 C CA . LEU A 1 110 ? 3.423 9.959 15.515 1.00 92.69 110 LEU A CA 1
ATOM 886 C C . LEU A 1 110 ? 4.736 10.598 15.953 1.00 92.69 110 LEU A C 1
ATOM 888 O O . LEU A 1 110 ? 5.211 11.546 15.333 1.00 92.69 110 LEU A O 1
ATOM 892 N N . SER A 1 111 ? 5.345 10.069 17.009 1.00 89.38 111 SER A N 1
ATOM 893 C CA . SER A 1 111 ? 6.645 10.549 17.477 1.00 89.38 111 SER A CA 1
ATOM 894 C C . SER A 1 111 ? 7.731 10.321 16.428 1.00 89.38 111 SER A C 1
ATOM 896 O O . SER A 1 111 ? 7.718 9.326 15.702 1.00 89.38 111 SER A O 1
ATOM 898 N N . ALA A 1 112 ? 8.707 11.220 16.367 1.00 83.50 112 ALA A N 1
ATOM 899 C CA . ALA A 1 112 ? 9.897 11.031 15.550 1.00 83.50 112 ALA A CA 1
ATOM 900 C C . ALA A 1 112 ? 10.868 10.012 16.180 1.00 83.50 112 ALA A C 1
ATOM 902 O O . ALA A 1 112 ? 11.109 10.022 17.384 1.00 83.50 112 ALA A O 1
ATOM 903 N N . THR A 1 113 ? 11.500 9.171 15.359 1.00 73.38 113 THR A N 1
ATOM 904 C CA . THR A 1 113 ? 12.704 8.411 15.732 1.00 73.38 113 THR A CA 1
ATOM 905 C C . THR A 1 113 ? 13.937 9.119 15.209 1.00 73.38 113 THR A C 1
ATOM 907 O O . THR A 1 113 ? 13.960 9.573 14.064 1.00 73.38 113 THR A O 1
ATOM 910 N N . ARG A 1 114 ? 15.013 9.097 15.996 1.00 62.97 114 ARG A N 1
ATOM 911 C CA . ARG A 1 114 ? 16.366 9.328 15.484 1.00 62.97 114 ARG A CA 1
ATOM 912 C C . ARG A 1 114 ? 16.979 7.984 15.093 1.00 62.97 114 ARG A C 1
ATOM 914 O O . ARG A 1 114 ? 17.117 7.115 15.953 1.00 62.97 114 ARG A O 1
ATOM 921 N N . ASP A 1 115 ? 17.355 7.798 13.828 1.00 55.75 115 ASP A N 1
ATOM 922 C CA . ASP A 1 115 ? 18.093 6.592 13.435 1.00 55.75 115 ASP A CA 1
ATOM 923 C C . ASP A 1 115 ? 19.425 6.521 14.210 1.00 55.75 115 ASP A C 1
ATOM 925 O O . ASP A 1 115 ? 20.213 7.472 14.254 1.00 55.75 115 ASP A O 1
ATOM 929 N N . ARG A 1 116 ? 19.669 5.370 14.853 1.00 48.25 116 ARG A N 1
ATOM 930 C CA . ARG A 1 116 ? 20.795 5.133 15.781 1.00 48.25 116 ARG A CA 1
ATOM 931 C C . ARG A 1 116 ? 22.182 5.202 15.123 1.00 48.25 116 ARG A C 1
ATOM 933 O O . ARG A 1 116 ? 23.180 5.221 15.838 1.00 48.25 116 ARG A O 1
ATOM 940 N N . HIS A 1 117 ? 22.262 5.291 13.795 1.00 44.84 117 HIS A N 1
ATOM 941 C CA . HIS A 1 117 ? 23.524 5.309 13.045 1.00 44.84 117 HIS A CA 1
ATOM 942 C C . HIS A 1 117 ? 24.288 6.642 13.072 1.00 44.84 117 HIS A C 1
ATOM 944 O O . HIS A 1 117 ? 25.407 6.712 12.573 1.00 44.84 117 HIS A O 1
ATOM 950 N N . THR A 1 118 ? 23.762 7.684 13.717 1.00 44.28 118 THR A N 1
ATOM 951 C CA . THR A 1 118 ? 24.502 8.943 13.915 1.00 44.28 118 THR A CA 1
ATOM 952 C C . THR A 1 118 ? 24.422 9.403 15.369 1.00 44.28 118 THR A C 1
ATOM 954 O O . THR A 1 118 ? 23.709 10.347 15.701 1.00 44.28 118 THR A O 1
ATOM 957 N N . GLN A 1 119 ? 25.196 8.763 16.253 1.00 41.31 119 GLN A N 1
ATOM 958 C CA . GLN A 1 119 ? 25.381 9.156 17.664 1.00 41.31 119 GLN A CA 1
ATOM 959 C C . GLN A 1 119 ? 26.171 10.475 17.860 1.00 41.31 119 GLN A C 1
ATOM 961 O O . GLN A 1 119 ? 26.926 10.627 18.815 1.00 41.31 119 GLN A O 1
ATOM 966 N N . LYS A 1 120 ? 26.009 11.473 16.985 1.00 39.44 120 LYS A N 1
ATOM 967 C CA . LYS A 1 120 ? 26.647 12.794 17.133 1.00 39.44 120 LYS A CA 1
ATOM 968 C C . LYS A 1 120 ? 25.655 13.934 16.928 1.00 39.44 120 LYS A C 1
ATOM 970 O O . LYS A 1 120 ? 25.781 14.728 16.007 1.00 39.44 120 LYS A O 1
ATOM 975 N N . ALA A 1 121 ? 24.628 13.988 17.767 1.00 42.25 121 ALA A N 1
ATOM 976 C CA . ALA A 1 121 ? 23.962 15.236 18.154 1.00 42.25 121 ALA A CA 1
ATOM 977 C C . ALA A 1 121 ? 23.022 14.951 19.323 1.00 42.25 121 ALA A C 1
ATOM 979 O O . ALA A 1 121 ? 21.807 14.841 19.168 1.00 42.25 121 ALA A O 1
ATOM 980 N N . LYS A 1 122 ? 23.596 14.805 20.515 1.00 42.19 122 LYS A N 1
ATOM 981 C CA . LYS A 1 122 ? 22.895 15.312 21.692 1.00 42.19 122 LYS A CA 1
ATOM 982 C C . LYS A 1 122 ? 22.870 16.835 21.530 1.00 42.19 122 LYS A C 1
ATOM 984 O O . LYS A 1 122 ? 23.894 17.384 21.132 1.00 42.19 122 LYS A O 1
ATOM 989 N N . ASN A 1 123 ? 21.715 17.439 21.796 1.00 45.28 123 ASN A N 1
ATOM 990 C CA . ASN A 1 123 ? 21.384 18.872 21.768 1.00 45.28 123 ASN A CA 1
ATOM 991 C C . ASN A 1 123 ? 20.468 19.267 20.586 1.00 45.28 123 ASN A C 1
ATOM 993 O O . ASN A 1 123 ? 20.802 19.067 19.424 1.00 45.28 123 ASN A O 1
ATOM 997 N N . GLU A 1 124 ? 19.288 19.792 20.954 1.00 45.91 124 GLU A N 1
ATOM 998 C CA . GLU A 1 124 ? 18.355 20.616 20.152 1.00 45.91 124 GLU A CA 1
ATOM 999 C C . GLU A 1 124 ? 17.242 19.973 19.300 1.00 45.91 124 GLU A C 1
ATOM 1001 O O . GLU A 1 124 ? 16.706 20.615 18.407 1.00 45.91 124 GLU A O 1
ATOM 1006 N N . VAL A 1 125 ? 16.759 18.767 19.621 1.00 48.53 125 VAL A N 1
ATOM 1007 C CA . VAL A 1 125 ? 15.368 18.410 19.248 1.00 48.53 125 VAL A CA 1
ATOM 1008 C C . VAL A 1 125 ? 14.731 17.724 20.443 1.00 48.53 125 VAL A C 1
ATOM 1010 O O . VAL A 1 125 ? 15.181 16.640 20.821 1.00 48.53 125 VAL A O 1
ATOM 1013 N N . SER A 1 126 ? 13.745 18.397 21.044 1.00 46.53 126 SER A N 1
ATOM 1014 C CA . SER A 1 126 ? 12.919 17.898 22.147 1.00 46.53 126 SER A CA 1
ATOM 1015 C C . SER A 1 126 ? 12.455 16.473 21.844 1.00 46.53 126 SER A C 1
ATOM 1017 O O . SER A 1 126 ? 11.954 16.213 20.749 1.00 46.53 126 SER A O 1
ATOM 1019 N N . GLU A 1 127 ? 12.616 15.555 22.799 1.00 51.81 127 GLU A N 1
ATOM 1020 C CA . GLU A 1 127 ? 12.236 14.134 22.703 1.00 51.81 127 GLU A CA 1
ATOM 1021 C C . GLU A 1 127 ? 10.736 13.895 22.403 1.00 51.81 127 GLU A C 1
ATOM 1023 O O . GLU A 1 127 ? 10.319 12.751 22.259 1.00 51.81 127 GLU A O 1
ATOM 1028 N N . ASN A 1 128 ? 9.944 14.957 22.206 1.00 58.69 128 ASN A N 1
ATOM 1029 C CA . ASN A 1 128 ? 8.506 14.934 21.939 1.00 58.69 128 ASN A CA 1
ATOM 1030 C C . ASN A 1 128 ? 8.083 15.573 20.593 1.00 58.69 128 ASN A C 1
ATOM 1032 O O . ASN A 1 128 ? 6.928 15.976 20.456 1.00 58.69 128 ASN A O 1
ATOM 1036 N N . SER A 1 129 ? 8.957 15.703 19.583 1.00 77.00 129 SER A N 1
ATOM 1037 C CA . SER A 1 129 ? 8.513 16.209 18.268 1.00 77.00 129 SER A CA 1
ATOM 1038 C C . SER A 1 129 ? 7.553 15.220 17.584 1.00 77.00 129 SER A C 1
ATOM 1040 O O . SER A 1 129 ? 7.965 14.129 17.172 1.00 77.00 129 SER A O 1
ATOM 1042 N N . LEU A 1 130 ? 6.282 15.607 17.454 1.00 87.75 130 LEU A N 1
ATOM 1043 C CA . LEU A 1 130 ? 5.276 14.868 16.692 1.00 87.75 130 LEU A CA 1
ATOM 1044 C C . LEU A 1 130 ? 5.396 15.186 15.197 1.00 87.75 130 LEU A C 1
ATOM 1046 O O . LEU A 1 130 ? 5.603 16.334 14.812 1.00 87.75 130 LEU A O 1
ATOM 1050 N N . LEU A 1 131 ? 5.243 14.161 14.367 1.00 90.00 131 LEU A N 1
ATOM 1051 C CA . LEU A 1 131 ? 5.210 14.242 12.912 1.00 90.00 131 LEU A CA 1
ATOM 1052 C C . LEU A 1 131 ? 3.794 13.946 12.428 1.00 90.00 131 LEU A C 1
ATOM 1054 O O . LEU A 1 131 ? 3.211 12.933 12.822 1.00 90.00 131 LEU A O 1
ATOM 1058 N N . ASP A 1 132 ? 3.278 14.770 11.520 1.00 92.00 132 ASP A N 1
ATOM 1059 C CA . ASP A 1 132 ? 2.104 14.401 10.733 1.00 92.00 132 ASP A CA 1
ATOM 1060 C C . ASP A 1 132 ? 2.505 13.294 9.757 1.00 92.00 132 ASP A C 1
ATOM 1062 O O . ASP A 1 132 ? 3.389 13.466 8.913 1.00 92.00 132 ASP A O 1
ATOM 1066 N N . CYS A 1 133 ? 1.890 12.128 9.915 1.00 93.75 133 CYS A N 1
ATOM 1067 C CA . CYS A 1 133 ? 2.215 10.922 9.176 1.00 93.75 133 CYS A CA 1
ATOM 1068 C C . CYS A 1 133 ? 1.013 10.427 8.384 1.00 93.75 133 CYS A C 1
ATOM 1070 O O . CYS A 1 133 ? -0.122 10.474 8.851 1.00 93.75 133 CYS A O 1
ATOM 1072 N N . VAL A 1 134 ? 1.295 9.882 7.209 1.00 94.69 134 VAL A N 1
ATOM 1073 C CA . VAL A 1 134 ? 0.347 9.179 6.354 1.00 94.69 134 VAL A CA 1
ATOM 1074 C C . VAL A 1 134 ? 0.520 7.687 6.605 1.00 94.69 134 VAL A C 1
ATOM 1076 O O . VAL A 1 134 ? 1.615 7.152 6.410 1.00 94.69 134 VAL A O 1
ATOM 1079 N N . VAL A 1 135 ? -0.550 7.016 7.020 1.00 96.88 135 VAL A N 1
ATOM 1080 C CA . VAL A 1 135 ? -0.595 5.563 7.202 1.00 96.88 135 VAL A CA 1
ATOM 1081 C C . VAL A 1 135 ? -1.382 4.947 6.050 1.00 96.88 135 VAL A C 1
ATOM 1083 O O . VAL A 1 135 ? -2.546 5.284 5.834 1.00 96.88 135 VAL A O 1
ATOM 1086 N N . ARG A 1 136 ? -0.742 4.044 5.303 1.00 96.81 136 ARG A N 1
ATOM 1087 C CA . ARG A 1 136 ? -1.320 3.340 4.148 1.00 96.81 136 ARG A CA 1
ATOM 1088 C C . ARG A 1 136 ? -1.150 1.840 4.323 1.00 96.81 136 ARG A C 1
ATOM 1090 O O . ARG A 1 136 ? -0.070 1.391 4.703 1.00 96.81 136 ARG A O 1
ATOM 1097 N N . LEU A 1 137 ? -2.181 1.075 3.988 1.00 97.25 137 LEU A N 1
ATOM 1098 C CA . LEU A 1 137 ? -2.095 -0.372 3.840 1.00 97.25 137 LEU A CA 1
ATOM 1099 C C . LEU A 1 137 ? -2.172 -0.696 2.352 1.00 97.25 137 LEU A C 1
ATOM 1101 O O . LEU A 1 137 ? -3.093 -0.260 1.670 1.00 97.25 137 LEU A O 1
ATOM 1105 N N . LEU A 1 138 ? -1.187 -1.421 1.842 1.00 96.81 138 LEU A N 1
ATOM 1106 C CA . LEU A 1 138 ? -1.072 -1.762 0.430 1.00 96.81 138 LEU A CA 1
ATOM 1107 C C . LEU A 1 138 ? -1.044 -3.284 0.263 1.00 96.81 138 LEU A C 1
ATOM 1109 O O . LEU A 1 138 ? -0.559 -3.981 1.154 1.00 96.81 138 LEU A O 1
ATOM 1113 N N . SER A 1 139 ? -1.494 -3.811 -0.876 1.00 95.25 139 SER A N 1
ATOM 1114 C CA . SER A 1 139 ? -1.229 -5.213 -1.218 1.00 95.25 139 SER A CA 1
ATOM 1115 C C . SER A 1 139 ? 0.280 -5.461 -1.311 1.00 95.25 139 SER A C 1
ATOM 1117 O O . SER A 1 139 ? 1.042 -4.635 -1.833 1.00 95.25 139 SER A O 1
ATOM 1119 N N . TYR A 1 140 ? 0.725 -6.591 -0.762 1.00 93.94 140 TYR A N 1
ATOM 1120 C CA . TYR A 1 140 ? 2.116 -7.006 -0.877 1.00 93.94 140 TYR A CA 1
ATOM 1121 C C . TYR A 1 140 ? 2.398 -7.506 -2.296 1.00 93.94 140 TYR A C 1
ATOM 1123 O O . TYR A 1 140 ? 1.623 -8.284 -2.851 1.00 93.94 140 TYR A O 1
ATOM 1131 N N . ILE A 1 141 ? 3.512 -7.055 -2.873 1.00 90.50 141 ILE A N 1
ATOM 1132 C CA . ILE A 1 141 ? 4.030 -7.578 -4.136 1.00 90.50 141 ILE A CA 1
ATOM 1133 C C . ILE A 1 141 ? 5.263 -8.418 -3.802 1.00 90.50 141 ILE A C 1
ATOM 1135 O O . ILE A 1 141 ? 6.247 -7.860 -3.303 1.00 90.50 141 ILE A O 1
ATOM 1139 N N . PRO A 1 142 ? 5.218 -9.742 -4.027 1.00 87.25 142 PRO A N 1
ATOM 1140 C CA . PRO A 1 142 ? 6.361 -10.599 -3.778 1.00 87.25 142 PRO A CA 1
ATOM 1141 C C . PRO A 1 142 ? 7.467 -10.301 -4.789 1.00 87.25 142 PRO A C 1
ATOM 1143 O O . PRO A 1 142 ? 7.212 -10.017 -5.959 1.00 87.25 142 PRO A O 1
ATOM 1146 N N . GLY A 1 143 ? 8.709 -10.387 -4.332 1.00 83.31 143 GLY A N 1
ATOM 1147 C CA . GLY A 1 143 ? 9.873 -10.179 -5.175 1.00 83.31 143 GLY A CA 1
ATOM 1148 C C . GLY A 1 143 ? 11.157 -10.159 -4.366 1.00 83.31 143 GLY A C 1
ATOM 1149 O O . GLY A 1 143 ? 11.152 -9.956 -3.149 1.00 83.31 143 GLY A O 1
ATOM 1150 N N . GLU A 1 144 ? 12.264 -10.366 -5.064 1.00 76.38 144 GLU A N 1
ATOM 1151 C CA . GLU A 1 144 ? 13.601 -10.289 -4.495 1.00 76.38 144 GLU A CA 1
ATOM 1152 C C . GLU A 1 144 ? 14.303 -9.014 -4.957 1.00 76.38 144 GLU A C 1
ATOM 1154 O O . GLU A 1 144 ? 13.920 -8.366 -5.932 1.00 76.38 144 GLU A O 1
ATOM 1159 N N . ASN A 1 145 ? 15.343 -8.624 -4.223 1.00 72.19 145 ASN A N 1
ATOM 1160 C CA . ASN A 1 145 ? 16.211 -7.552 -4.682 1.00 72.19 145 ASN A CA 1
ATOM 1161 C C . ASN A 1 145 ? 16.913 -8.006 -5.972 1.00 72.19 145 ASN A C 1
ATOM 1163 O O . ASN A 1 145 ? 17.333 -9.152 -6.071 1.00 72.19 145 ASN A O 1
ATOM 1167 N N . MET A 1 146 ? 17.138 -7.083 -6.905 1.00 77.75 146 MET A N 1
ATOM 1168 C CA . MET A 1 146 ? 17.917 -7.317 -8.128 1.00 77.75 146 MET A CA 1
ATOM 1169 C C . MET A 1 146 ? 19.359 -7.800 -7.867 1.00 77.75 146 MET A C 1
ATOM 1171 O O . MET A 1 146 ? 20.061 -8.189 -8.796 1.00 77.75 146 MET A O 1
ATOM 1175 N N . ARG A 1 147 ? 19.831 -7.789 -6.610 1.00 78.31 147 ARG A N 1
ATOM 1176 C CA . ARG A 1 147 ? 21.092 -8.419 -6.194 1.00 78.31 147 ARG A CA 1
ATOM 1177 C C . ARG A 1 147 ? 21.078 -9.918 -6.511 1.00 78.31 147 ARG A C 1
ATOM 1179 O O . ARG A 1 147 ? 20.532 -10.704 -5.749 1.00 78.31 147 ARG A O 1
ATOM 1186 N N . GLY A 1 148 ? 21.744 -10.293 -7.598 1.00 77.56 148 GLY A N 1
ATOM 1187 C CA . GLY A 1 148 ? 21.837 -11.680 -8.067 1.00 77.56 148 GLY A CA 1
ATOM 1188 C C . GLY A 1 148 ? 21.039 -11.953 -9.341 1.00 77.56 148 GLY A C 1
ATOM 1189 O O . GLY A 1 148 ? 21.214 -13.012 -9.936 1.00 77.56 148 GLY A O 1
ATOM 1190 N N . VAL A 1 149 ? 20.229 -10.996 -9.802 1.00 81.50 149 VAL A N 1
ATOM 1191 C CA . VAL A 1 149 ? 19.620 -11.049 -11.133 1.00 81.50 149 VAL A CA 1
ATOM 1192 C C . VAL A 1 149 ? 20.697 -10.701 -12.168 1.00 81.50 149 VAL A C 1
ATOM 1194 O O . VAL A 1 149 ? 21.350 -9.663 -12.023 1.00 81.50 149 VAL A O 1
ATOM 1197 N N . PRO A 1 150 ? 20.924 -11.539 -13.197 1.00 85.69 150 PRO A N 1
ATOM 1198 C CA . PRO A 1 150 ? 21.867 -11.222 -14.262 1.00 85.69 150 PRO A CA 1
ATOM 1199 C C . PRO A 1 150 ? 21.498 -9.909 -14.961 1.00 85.69 150 PRO A C 1
ATOM 1201 O O . PRO A 1 150 ? 20.402 -9.765 -15.500 1.00 85.69 150 PRO A O 1
ATOM 1204 N N . CYS A 1 151 ? 22.429 -8.956 -14.980 1.00 86.81 151 CYS A N 1
ATOM 1205 C CA . CYS A 1 151 ? 22.282 -7.705 -15.725 1.00 86.81 151 CYS A CA 1
ATOM 1206 C C . CYS A 1 151 ? 22.608 -7.920 -17.210 1.00 86.81 151 CYS A C 1
ATOM 1208 O O . CYS A 1 151 ? 23.610 -7.410 -17.712 1.00 86.81 151 CYS A O 1
ATOM 1210 N N . ASP A 1 152 ? 21.795 -8.715 -17.899 1.00 91.94 152 ASP A N 1
ATOM 1211 C CA . ASP A 1 152 ? 21.947 -8.998 -19.324 1.00 91.94 152 ASP A CA 1
ATOM 1212 C C . ASP A 1 152 ? 21.015 -8.140 -20.203 1.00 91.94 152 ASP A C 1
ATOM 1214 O O . ASP A 1 152 ? 20.176 -7.370 -19.726 1.00 91.94 152 ASP A O 1
ATOM 1218 N N . PHE A 1 153 ? 21.173 -8.253 -21.526 1.00 94.12 153 PHE A N 1
ATOM 1219 C CA . PHE A 1 153 ? 20.343 -7.521 -22.490 1.00 94.12 153 PHE A CA 1
ATOM 1220 C C . PHE A 1 153 ? 18.851 -7.838 -22.365 1.00 94.12 153 PHE A C 1
ATOM 1222 O O . PHE A 1 153 ? 18.024 -6.964 -22.624 1.00 94.12 153 PHE A O 1
ATOM 1229 N N . ASN A 1 154 ? 18.499 -9.059 -21.960 1.00 92.06 154 ASN A N 1
ATOM 1230 C CA . ASN A 1 154 ? 17.108 -9.451 -21.793 1.00 92.06 154 ASN A CA 1
ATOM 1231 C C . ASN A 1 154 ? 16.481 -8.723 -20.596 1.00 92.06 154 ASN A C 1
ATOM 1233 O O . ASN A 1 154 ? 15.381 -8.188 -20.719 1.00 92.06 154 ASN A O 1
ATOM 1237 N N . MET A 1 155 ? 17.202 -8.602 -19.479 1.00 90.12 155 MET A N 1
ATOM 1238 C CA . MET A 1 155 ? 16.768 -7.792 -18.341 1.00 90.12 155 MET A CA 1
ATOM 1239 C C . MET A 1 155 ? 16.545 -6.326 -18.750 1.00 90.12 155 MET A C 1
ATOM 1241 O O . MET A 1 155 ? 15.495 -5.758 -18.446 1.00 90.12 155 MET A O 1
ATOM 1245 N N . PHE A 1 156 ? 17.483 -5.708 -19.479 1.00 92.25 156 PHE A N 1
ATOM 1246 C CA . PHE A 1 156 ? 17.316 -4.322 -19.943 1.00 92.25 156 PHE A CA 1
ATOM 1247 C C . PHE A 1 156 ? 16.123 -4.156 -20.887 1.00 92.25 156 PHE A C 1
ATOM 1249 O O . PHE A 1 156 ? 15.371 -3.189 -20.759 1.00 92.25 156 PHE A O 1
ATOM 1256 N N . TYR A 1 157 ? 15.921 -5.109 -21.798 1.00 94.44 157 TYR A N 1
ATOM 1257 C CA . TYR A 1 157 ? 14.761 -5.123 -22.682 1.00 94.44 157 TYR A CA 1
ATOM 1258 C C . TYR A 1 157 ? 13.450 -5.191 -21.888 1.00 94.44 157 TYR A C 1
ATOM 1260 O O . TYR A 1 157 ? 12.545 -4.397 -22.138 1.00 94.44 157 TYR A O 1
ATOM 1268 N N . GLN A 1 158 ? 13.359 -6.078 -20.892 1.00 91.62 158 GLN A N 1
ATOM 1269 C CA . GLN A 1 158 ? 12.172 -6.219 -20.045 1.00 91.62 158 GLN A CA 1
ATOM 1270 C C . GLN A 1 158 ? 11.878 -4.949 -19.240 1.00 91.62 158 GLN A C 1
ATOM 1272 O O . GLN A 1 158 ? 10.731 -4.506 -19.203 1.00 91.62 158 GLN A O 1
ATOM 1277 N N . VAL A 1 159 ? 12.901 -4.326 -18.646 1.00 91.44 159 VAL A N 1
ATOM 1278 C CA . VAL A 1 159 ? 12.751 -3.051 -17.924 1.00 91.44 159 VAL A CA 1
ATOM 1279 C C . VAL A 1 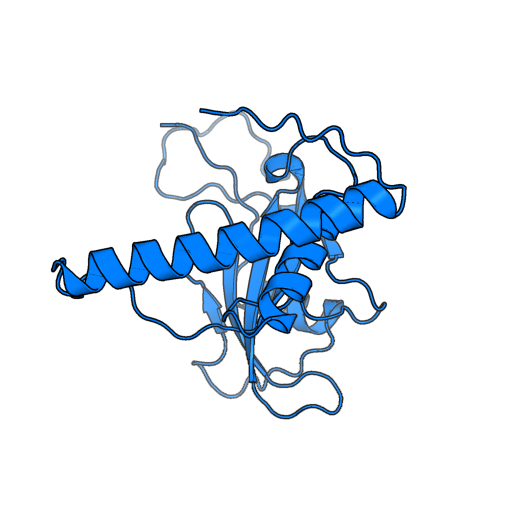159 ? 12.270 -1.946 -18.866 1.00 91.44 159 VAL A C 1
ATOM 1281 O O . VAL A 1 159 ? 11.335 -1.222 -18.527 1.00 91.44 159 VAL A O 1
ATOM 1284 N N . GLY A 1 160 ? 12.863 -1.835 -20.058 1.00 94.31 160 GLY A N 1
ATOM 1285 C CA . GLY A 1 160 ? 12.464 -0.844 -21.059 1.00 94.31 160 GLY A CA 1
ATOM 1286 C C . GLY A 1 160 ? 11.030 -1.046 -21.552 1.00 94.31 160 GLY A C 1
ATOM 1287 O O . GLY A 1 160 ? 10.258 -0.090 -21.617 1.00 94.31 160 GLY A O 1
ATOM 1288 N N . TYR A 1 161 ? 10.649 -2.293 -21.837 1.00 93.50 161 TYR A N 1
ATOM 1289 C CA . TYR A 1 161 ? 9.284 -2.650 -22.218 1.00 93.50 161 TYR A CA 1
ATOM 1290 C C . TYR A 1 161 ? 8.286 -2.292 -21.110 1.00 93.50 161 TYR A C 1
ATOM 1292 O O . TYR A 1 161 ? 7.289 -1.619 -21.364 1.00 93.50 161 TYR A O 1
ATOM 1300 N N . PHE A 1 162 ? 8.581 -2.675 -19.866 1.00 91.25 162 PHE A N 1
ATOM 1301 C CA . PHE A 1 162 ? 7.720 -2.394 -18.720 1.00 91.25 162 PHE A CA 1
ATOM 1302 C C . PHE A 1 162 ? 7.559 -0.888 -18.465 1.00 91.25 162 PHE A C 1
ATOM 1304 O O . PHE A 1 162 ? 6.447 -0.411 -18.241 1.00 91.25 162 PHE A O 1
ATOM 1311 N N . ALA A 1 163 ? 8.647 -0.119 -18.567 1.00 91.56 163 ALA A N 1
ATOM 1312 C CA . ALA A 1 163 ? 8.607 1.336 -18.450 1.00 91.56 163 ALA A CA 1
ATOM 1313 C C . ALA A 1 163 ? 7.743 1.980 -19.549 1.00 91.56 163 ALA A C 1
ATOM 1315 O O . ALA A 1 163 ? 6.954 2.880 -19.259 1.00 91.56 163 ALA A O 1
ATOM 1316 N N . ALA A 1 164 ? 7.841 1.495 -20.791 1.00 92.31 164 ALA A N 1
ATOM 1317 C CA . ALA A 1 164 ? 7.017 1.975 -21.898 1.00 92.31 164 ALA A CA 1
ATOM 1318 C C . ALA A 1 164 ? 5.524 1.664 -21.694 1.00 92.31 164 ALA A C 1
ATOM 1320 O O . ALA A 1 164 ? 4.673 2.492 -22.022 1.00 92.31 164 ALA A O 1
ATOM 1321 N N . GLU A 1 165 ? 5.190 0.499 -21.133 1.00 90.94 165 GLU A N 1
ATOM 1322 C CA . GLU A 1 165 ? 3.806 0.160 -20.791 1.00 90.94 165 GLU A CA 1
ATOM 1323 C C . GLU A 1 165 ? 3.256 1.085 -19.700 1.00 90.94 165 GLU A C 1
ATOM 1325 O O . GLU A 1 165 ? 2.174 1.647 -19.872 1.00 90.94 165 GLU A O 1
ATOM 1330 N N . ILE A 1 166 ? 4.020 1.337 -18.631 1.00 90.12 166 ILE A N 1
ATOM 1331 C CA . ILE A 1 166 ? 3.629 2.302 -17.593 1.00 90.12 166 ILE A CA 1
ATOM 1332 C C . ILE A 1 166 ? 3.418 3.698 -18.194 1.00 90.12 166 ILE A C 1
ATOM 1334 O O . ILE A 1 166 ? 2.381 4.311 -17.945 1.00 90.12 166 ILE A O 1
ATOM 1338 N N . ASP A 1 167 ? 4.340 4.193 -19.024 1.00 90.19 167 ASP A N 1
ATOM 1339 C CA . ASP A 1 167 ? 4.228 5.511 -19.668 1.00 90.19 167 ASP A CA 1
ATOM 1340 C C . ASP A 1 167 ? 2.937 5.650 -20.496 1.00 90.19 167 ASP A C 1
ATOM 1342 O O . ASP A 1 167 ? 2.210 6.642 -20.374 1.00 90.19 167 ASP A O 1
ATOM 1346 N N . LYS A 1 168 ? 2.580 4.624 -21.281 1.00 88.38 168 LYS A N 1
ATOM 1347 C CA . LYS A 1 168 ? 1.311 4.600 -22.031 1.00 88.38 168 LYS A CA 1
ATOM 1348 C C . LYS A 1 168 ? 0.100 4.697 -21.107 1.00 88.38 168 LYS A C 1
ATOM 1350 O O . LYS A 1 168 ? -0.874 5.376 -21.445 1.00 88.38 168 LYS A O 1
ATOM 1355 N N . VAL A 1 169 ? 0.132 4.020 -19.959 1.00 85.62 169 VAL A N 1
ATOM 1356 C CA . VAL A 1 169 ? -0.948 4.090 -18.970 1.00 85.62 169 VAL A CA 1
ATOM 1357 C C . VAL A 1 169 ? -1.052 5.481 -18.363 1.00 85.62 169 VAL A C 1
ATOM 1359 O O . VAL A 1 169 ? -2.139 6.067 -18.365 1.00 85.62 169 VAL A O 1
ATOM 1362 N N . LEU A 1 170 ? 0.068 6.030 -17.901 1.00 84.62 170 LEU A N 1
ATOM 1363 C CA . LEU A 1 170 ? 0.111 7.329 -17.238 1.00 84.62 170 LEU A CA 1
ATOM 1364 C C . LEU A 1 170 ? -0.346 8.460 -18.163 1.00 84.62 170 LEU A C 1
ATOM 1366 O O . LEU A 1 170 ? -1.124 9.309 -17.736 1.00 84.62 170 LEU A O 1
ATOM 1370 N N . LYS A 1 171 ? 0.016 8.426 -19.452 1.00 84.56 171 LYS A N 1
ATOM 1371 C CA . LYS A 1 171 ? -0.463 9.400 -20.451 1.00 84.56 171 LYS A CA 1
ATOM 1372 C C . LYS A 1 171 ? -1.984 9.465 -20.556 1.00 84.56 171 LYS A C 1
ATOM 1374 O O . LYS A 1 171 ? -2.533 10.532 -20.823 1.00 84.56 171 LYS A O 1
ATOM 1379 N N . VAL A 1 172 ? -2.677 8.343 -20.364 1.00 75.25 172 VAL A N 1
ATOM 1380 C CA . VAL A 1 172 ? -4.144 8.328 -20.356 1.00 75.25 172 VAL A CA 1
ATOM 1381 C C . VAL A 1 172 ? -4.688 8.775 -19.001 1.00 75.25 172 VAL A C 1
ATOM 1383 O O . VAL A 1 172 ? -5.643 9.543 -18.979 1.00 75.25 172 VAL A O 1
ATOM 1386 N N . CYS A 1 173 ? -4.071 8.359 -17.892 1.00 67.56 173 CYS A N 1
ATOM 1387 C CA . CYS A 1 173 ? -4.493 8.765 -16.546 1.00 67.56 173 CYS A CA 1
ATOM 1388 C C . CYS A 1 173 ? -4.427 10.287 -16.374 1.00 67.56 173 CYS A C 1
ATOM 1390 O O . CYS A 1 173 ? -5.412 10.896 -15.975 1.00 67.56 173 CYS A O 1
ATOM 1392 N N . ILE A 1 174 ? -3.318 10.910 -16.785 1.00 62.00 174 ILE A N 1
ATOM 1393 C CA . ILE A 1 174 ? -3.134 12.368 -16.734 1.00 62.00 174 ILE A CA 1
ATOM 1394 C C . ILE A 1 174 ? -4.219 13.078 -17.552 1.00 62.0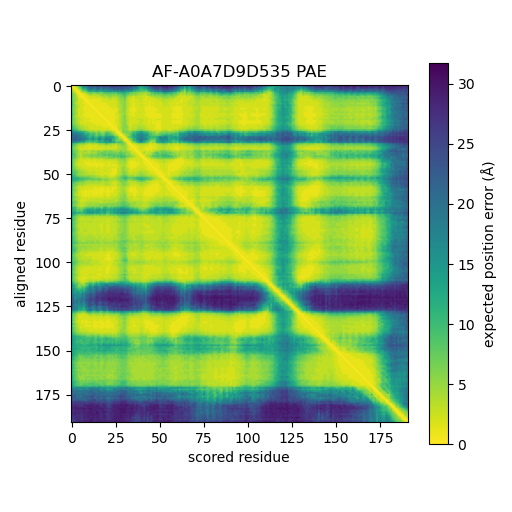0 174 ILE A C 1
ATOM 1396 O O . ILE A 1 174 ? -4.815 14.042 -17.087 1.00 62.00 174 ILE A O 1
ATOM 1400 N N . ARG A 1 175 ? -4.542 12.578 -18.754 1.00 57.88 175 ARG A N 1
ATOM 1401 C CA . ARG A 1 175 ? -5.609 13.162 -19.585 1.00 57.88 175 ARG A CA 1
ATOM 1402 C C . ARG A 1 175 ? -6.988 13.062 -18.936 1.00 57.88 175 ARG A C 1
ATOM 1404 O O . ARG A 1 175 ? -7.781 13.983 -19.090 1.00 57.88 175 ARG A O 1
ATOM 1411 N N . VAL A 1 176 ? -7.275 11.963 -18.236 1.00 54.59 176 VAL A N 1
ATOM 1412 C CA . VAL A 1 176 ? -8.545 11.777 -17.521 1.00 54.59 176 VAL A CA 1
ATOM 1413 C C . VAL A 1 176 ? -8.624 12.710 -16.315 1.00 54.59 176 VAL A C 1
ATOM 1415 O O . VAL A 1 176 ? -9.629 13.396 -16.186 1.00 54.59 176 VAL A O 1
ATOM 1418 N N . ILE A 1 177 ? -7.558 12.813 -15.514 1.00 53.34 177 ILE A N 1
ATOM 1419 C CA . ILE A 1 177 ? -7.488 13.701 -14.339 1.00 53.34 177 ILE A CA 1
ATOM 1420 C C . ILE A 1 177 ? -7.714 15.165 -14.749 1.00 53.34 177 ILE A C 1
ATOM 1422 O O . ILE A 1 177 ? -8.556 15.848 -14.162 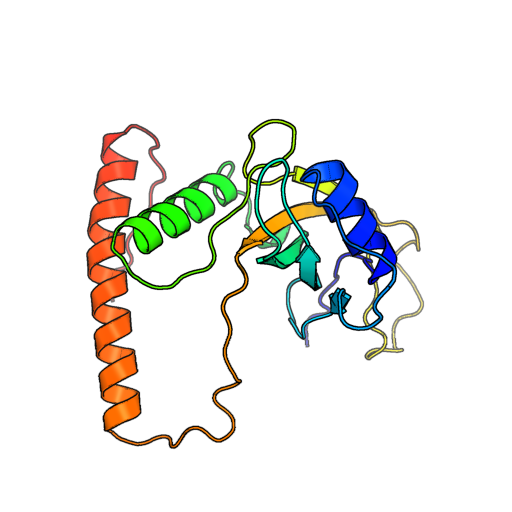1.00 53.34 177 ILE A O 1
ATOM 1426 N N . VAL A 1 178 ? -7.056 15.605 -15.829 1.00 51.38 178 VAL A N 1
ATOM 1427 C CA . VAL A 1 178 ? -7.232 16.948 -16.409 1.00 51.38 178 VAL A CA 1
ATOM 1428 C C . VAL A 1 178 ? -8.667 17.170 -16.911 1.00 51.38 178 VAL A C 1
ATOM 1430 O O . VAL A 1 178 ? -9.210 18.262 -16.757 1.00 51.38 178 VAL A O 1
ATOM 1433 N N . ALA A 1 179 ? -9.314 16.152 -17.486 1.00 43.00 179 ALA A N 1
ATOM 1434 C CA . ALA A 1 179 ? -10.684 16.258 -17.994 1.00 43.00 179 ALA A CA 1
ATOM 1435 C C . ALA A 1 179 ? -11.756 16.252 -16.887 1.00 43.00 179 ALA A C 1
ATOM 1437 O O . ALA A 1 179 ? -12.815 16.851 -17.065 1.00 43.00 179 ALA A O 1
ATOM 1438 N N . SER A 1 180 ? -11.497 15.610 -15.743 1.00 45.47 180 SER A N 1
ATOM 1439 C CA . SER A 1 180 ? -12.418 15.536 -14.599 1.00 45.47 180 SER A CA 1
ATOM 1440 C C . SER A 1 180 ? -12.411 16.772 -13.684 1.00 45.47 180 SER A C 1
ATOM 1442 O O . SER A 1 180 ? -13.066 16.762 -12.646 1.00 45.47 180 SER A O 1
ATOM 1444 N N . GLY A 1 181 ? -11.720 17.855 -14.063 1.00 40.50 181 GLY A N 1
ATOM 1445 C CA . GLY A 1 181 ? -11.794 19.154 -13.378 1.00 40.50 181 GLY A CA 1
ATOM 1446 C C . GLY A 1 181 ? -10.882 19.324 -12.157 1.00 40.50 181 GLY A C 1
ATOM 1447 O O . GLY A 1 181 ? -10.872 20.404 -11.569 1.00 40.50 181 GLY A O 1
ATOM 1448 N N . ASN A 1 182 ? -10.070 18.321 -11.811 1.00 43.06 182 ASN A N 1
ATOM 1449 C CA . ASN A 1 182 ? -8.965 18.483 -10.865 1.00 43.06 182 ASN A CA 1
ATOM 1450 C C . ASN A 1 182 ? -7.764 19.043 -11.637 1.00 43.06 182 ASN A C 1
ATOM 1452 O O . ASN A 1 182 ? -6.936 18.309 -12.172 1.00 43.06 182 ASN A O 1
ATOM 1456 N N . ILE A 1 183 ? -7.733 20.367 -11.785 1.00 39.47 183 ILE A N 1
ATOM 1457 C CA . ILE A 1 183 ? -6.642 21.075 -12.458 1.00 39.47 183 ILE A CA 1
ATOM 1458 C C . ILE A 1 183 ? -5.449 21.127 -11.500 1.00 39.47 183 ILE A C 1
ATOM 1460 O O . ILE A 1 183 ? -5.266 22.106 -10.780 1.00 39.47 183 ILE A O 1
ATOM 1464 N N . CYS A 1 184 ? -4.620 20.089 -11.517 1.00 36.72 184 CYS A N 1
ATOM 1465 C CA . CYS A 1 184 ? -3.222 20.223 -11.132 1.00 36.72 184 CYS A CA 1
ATOM 1466 C C . CYS A 1 184 ? -2.444 20.560 -12.404 1.00 36.72 184 CYS A C 1
ATOM 1468 O O . CYS A 1 184 ? -2.449 19.806 -13.381 1.00 36.72 184 CYS A O 1
ATOM 1470 N N . ASN A 1 185 ? -1.831 21.746 -12.423 1.00 32.06 185 ASN A N 1
ATOM 1471 C CA . ASN A 1 185 ? -0.916 22.167 -13.480 1.00 32.06 185 ASN A CA 1
ATOM 1472 C C . ASN A 1 185 ? 0.332 21.278 -13.426 1.00 32.06 185 ASN A C 1
ATOM 1474 O O . ASN A 1 185 ? 1.359 21.657 -12.870 1.00 32.06 185 ASN A O 1
ATOM 1478 N N . VAL A 1 186 ? 0.246 20.080 -13.999 1.00 37.91 186 VAL A N 1
ATOM 1479 C CA . VAL A 1 186 ? 1.418 19.244 -14.239 1.00 37.91 186 VAL A CA 1
ATOM 1480 C C . VAL A 1 186 ? 2.121 19.825 -15.461 1.00 37.91 186 VAL A C 1
ATOM 1482 O O . VAL A 1 186 ? 1.802 19.491 -16.604 1.00 37.91 186 VAL A O 1
ATOM 1485 N N . GLU A 1 187 ? 3.059 20.743 -15.226 1.00 30.36 187 GLU A N 1
ATOM 1486 C CA . GLU A 1 187 ? 4.039 21.134 -16.236 1.00 30.36 187 GLU A CA 1
ATOM 1487 C C . GLU A 1 187 ? 4.861 19.895 -16.606 1.00 30.36 187 GLU A C 1
ATOM 1489 O O . GLU A 1 187 ? 5.760 19.453 -15.891 1.00 30.36 187 GLU A O 1
ATOM 1494 N N . ILE A 1 188 ? 4.511 19.291 -17.740 1.00 37.03 188 ILE A N 1
ATOM 1495 C CA . ILE A 1 188 ? 5.294 18.223 -18.348 1.00 37.03 188 ILE A CA 1
ATOM 1496 C C . ILE A 1 188 ? 6.559 18.875 -18.909 1.00 37.03 188 ILE A C 1
ATOM 1498 O O . ILE A 1 188 ? 6.545 19.412 -20.020 1.00 37.03 188 ILE A O 1
ATOM 1502 N N . TYR A 1 189 ? 7.661 18.814 -18.160 1.00 27.81 189 TYR A N 1
ATOM 1503 C CA . TYR A 1 189 ? 8.983 19.059 -18.726 1.00 27.81 189 TYR A CA 1
ATOM 1504 C C . TYR A 1 189 ? 9.247 17.990 -19.792 1.00 27.81 189 TYR A C 1
ATOM 1506 O O . TYR A 1 189 ? 9.502 16.823 -19.494 1.00 27.81 189 TYR A O 1
ATOM 1514 N N . LYS A 1 190 ? 9.129 18.390 -21.061 1.00 27.20 190 LYS A N 1
ATOM 1515 C CA . LYS A 1 190 ? 9.685 17.641 -22.186 1.00 27.20 190 LYS A CA 1
ATOM 1516 C C . LYS A 1 190 ? 11.208 17.730 -22.078 1.00 27.20 190 LYS A C 1
ATOM 1518 O O . LYS A 1 190 ? 11.744 18.833 -22.170 1.00 27.20 190 LYS A O 1
ATOM 1523 N N . TYR A 1 191 ? 11.864 16.593 -21.864 1.00 33.50 191 TYR A N 1
ATOM 1524 C CA . TYR A 1 191 ? 13.285 16.435 -22.175 1.00 33.50 191 TYR A CA 1
ATOM 1525 C C . TYR A 1 191 ? 13.467 16.257 -23.683 1.00 33.50 191 TYR A C 1
ATOM 1527 O O . TYR A 1 191 ? 12.590 15.605 -24.302 1.00 33.50 191 TYR A O 1
#